Protein AF-A0A811NEI7-F1 (afdb_monomer_lite)

Secondary structure (DSSP, 8-state):
-TT-EEE---SSHHHHHHHHTT--HHHHTTHHHHHHHHHHHHHHHHHHTT--EEEEEPPP-GGG-HHHHHHHTTT--GGGB-TTT--BHHHHHHHHHHHHHHHHHHHHHHHH-TTSEEEEE-HHHHHHHHHH-TT-S---------------S-----S----SSS--SSS-----SSS---HHHHHHSTT--

Organism: NCBI:txid422564

Foldseek 3Di:
DVPDEAEDEDDQCQQVVVVLVVDDPVVSLVCLVVSLVVSLVVVVVVVVVPAAHYEYEADAQLQLAPVSCVVCVVVDDPVQADPQQRGGNSSSVSSVSSLVSNVVSLVVVCVVCVRHHYHYDYNHVVVVVCSNCVPPDDDDDDDDDDDDDPDDPDDPPDPDDDPPDDDPDPDPPDDDDPDGPDPVVCPPPVPPD

Sequence (193 aa):
MESSLFLVEIGGNDYIHPLFQNNTLGWVKPLVPLVIGSIGSALEALIQLGATTVYVPGVFPLGCSPRHLFLFRGVSTAGDYDPATGCLRWLNDLTALHNSLLRAKLAQLRRDHPGVSLVYVDYYGKIMDAVASPAAGPTTATSPSTARSRAPCCAPTRLSTCPGTGCTSPRPCTRSWPGTCSRMFCSRWSHRC

pLDDT: mean 75.39, std 28.54, range [22.27, 98.75]

Structure (mmCIF, N/CA/C/O backbone):
data_AF-A0A811NEI7-F1
#
_entry.id   AF-A0A811NEI7-F1
#
loop_
_atom_site.group_PDB
_atom_site.id
_atom_site.type_symbol
_atom_site.label_atom_id
_atom_site.label_alt_id
_atom_site.label_comp_id
_atom_site.label_asym_id
_atom_site.label_entity_id
_atom_site.label_seq_id
_atom_site.pdbx_PDB_ins_code
_atom_site.Cartn_x
_atom_site.Cartn_y
_atom_site.Cartn_z
_atom_site.occupancy
_atom_site.B_iso_or_equiv
_atom_site.auth_seq_id
_atom_site.auth_comp_id
_atom_site.auth_asym_id
_atom_site.auth_atom_id
_atom_site.pdbx_PDB_model_num
ATOM 1 N N . MET A 1 1 ? -11.676 8.450 24.858 1.00 60.66 1 MET A N 1
ATOM 2 C CA . MET A 1 1 ? -11.338 8.423 23.417 1.00 60.66 1 MET A CA 1
ATOM 3 C C . MET A 1 1 ? -12.495 7.931 22.539 1.00 60.66 1 MET A C 1
ATOM 5 O O . MET A 1 1 ? -12.297 7.806 21.339 1.00 60.66 1 MET A O 1
ATOM 9 N N . GLU A 1 2 ? -13.707 7.709 23.075 1.00 58.22 2 GLU A N 1
ATOM 10 C CA . GLU A 1 2 ? -14.812 7.085 22.316 1.00 58.22 2 GLU A CA 1
ATOM 11 C C . GLU A 1 2 ? -15.283 7.868 21.074 1.00 58.22 2 GLU A C 1
ATOM 13 O O . GLU A 1 2 ? -15.881 7.273 20.183 1.00 58.22 2 GLU A O 1
ATOM 18 N N . SER A 1 3 ? -14.935 9.156 20.956 1.00 75.75 3 SER A N 1
ATOM 19 C CA . SER A 1 3 ? -15.279 10.015 19.809 1.00 75.75 3 SER A CA 1
ATOM 20 C C . SER A 1 3 ? -14.062 10.476 18.992 1.00 75.75 3 SER A C 1
ATOM 22 O O . SER A 1 3 ? -14.091 11.553 18.397 1.00 75.75 3 SER A O 1
ATOM 24 N N . SER A 1 4 ? -12.962 9.715 18.988 1.00 85.56 4 SER A N 1
ATOM 25 C CA . SER A 1 4 ? -11.735 10.065 18.256 1.00 85.56 4 SER A CA 1
ATOM 26 C C . SER A 1 4 ? -11.474 9.124 17.077 1.00 85.56 4 SER A C 1
ATOM 28 O O . SER A 1 4 ? -11.603 7.908 17.190 1.00 85.56 4 SER A O 1
ATOM 30 N N . LEU A 1 5 ? -11.065 9.709 15.949 1.00 92.25 5 LEU A N 1
ATOM 31 C CA . LEU A 1 5 ? -10.612 9.003 14.752 1.00 92.25 5 LEU A CA 1
ATOM 32 C C . LEU A 1 5 ? -9.087 9.085 14.664 1.00 92.25 5 LEU A C 1
ATOM 34 O O . LEU A 1 5 ? -8.530 10.182 14.662 1.00 92.25 5 LEU A O 1
ATOM 38 N N . PHE A 1 6 ? -8.428 7.940 14.517 1.00 95.12 6 PHE A N 1
ATOM 39 C CA . PHE A 1 6 ? -6.983 7.868 14.310 1.00 95.12 6 PHE A CA 1
ATOM 40 C C . PHE A 1 6 ? -6.673 7.552 12.849 1.00 95.12 6 PHE A C 1
ATOM 42 O O . PHE A 1 6 ? -7.277 6.653 12.271 1.00 95.12 6 PHE A O 1
ATOM 49 N N . LEU A 1 7 ? -5.718 8.263 12.253 1.00 95.50 7 LEU A N 1
ATOM 50 C CA . LEU A 1 7 ? -5.162 7.946 10.938 1.00 95.50 7 LEU A CA 1
ATOM 51 C C . LEU A 1 7 ? -3.718 7.483 11.129 1.00 95.50 7 LEU A C 1
ATOM 53 O O . LEU A 1 7 ? -2.892 8.242 11.630 1.00 95.50 7 LEU A O 1
ATOM 57 N N . VAL A 1 8 ? -3.423 6.247 10.736 1.00 94.94 8 VAL A N 1
ATOM 58 C CA . VAL A 1 8 ? -2.115 5.615 10.944 1.00 94.94 8 VAL A CA 1
ATOM 59 C C . VAL A 1 8 ? -1.468 5.344 9.594 1.00 94.94 8 VAL A C 1
ATOM 61 O O . VAL A 1 8 ? -1.717 4.317 8.969 1.00 94.94 8 VAL A O 1
ATOM 64 N N . GLU A 1 9 ? -0.641 6.284 9.141 1.00 92.56 9 GLU A N 1
ATOM 65 C CA . GLU A 1 9 ? 0.172 6.142 7.931 1.00 92.56 9 GLU A CA 1
ATOM 66 C C . GLU A 1 9 ? 1.637 5.893 8.315 1.00 92.56 9 GLU A C 1
ATOM 68 O O . GLU A 1 9 ? 2.362 6.810 8.693 1.00 92.56 9 GLU A O 1
ATOM 73 N N . ILE A 1 10 ? 2.071 4.640 8.219 1.00 92.06 10 ILE A N 1
ATOM 74 C CA . ILE A 1 10 ? 3.449 4.199 8.471 1.00 92.06 10 ILE A CA 1
ATOM 75 C C . ILE A 1 10 ? 3.796 3.047 7.513 1.00 92.06 10 ILE A C 1
ATOM 77 O O . ILE A 1 10 ? 2.905 2.427 6.937 1.00 92.06 10 ILE A O 1
ATOM 81 N N . GLY A 1 11 ? 5.085 2.762 7.313 1.00 91.19 11 GLY A N 1
ATOM 82 C CA . GLY A 1 11 ? 5.556 1.623 6.512 1.00 91.19 11 GLY A CA 1
ATOM 83 C C . GLY A 1 11 ? 6.016 1.949 5.089 1.00 91.19 11 GLY A C 1
ATOM 84 O O . GLY A 1 11 ? 6.850 1.239 4.534 1.00 91.19 11 GLY A O 1
ATOM 85 N N . GLY A 1 12 ? 5.513 3.022 4.470 1.00 90.56 12 GLY A N 1
ATOM 86 C CA . GLY A 1 12 ? 5.939 3.403 3.114 1.00 90.56 12 GLY A CA 1
ATOM 87 C C . GLY A 1 12 ? 7.408 3.844 3.052 1.00 90.56 12 GLY A C 1
ATOM 88 O O . GLY A 1 12 ? 8.147 3.470 2.138 1.00 90.56 12 GLY A O 1
ATOM 89 N N . ASN A 1 13 ? 7.847 4.606 4.056 1.00 92.69 13 ASN A N 1
ATOM 90 C CA . ASN A 1 13 ? 9.206 5.144 4.147 1.00 92.69 13 ASN A CA 1
ATOM 91 C C . ASN A 1 13 ? 10.273 4.052 4.330 1.00 92.69 13 ASN A C 1
ATOM 93 O O . ASN A 1 13 ? 11.396 4.213 3.850 1.00 92.69 13 ASN A O 1
ATOM 97 N N . ASP A 1 14 ? 9.905 2.921 4.929 1.00 95.31 14 ASP A N 1
ATOM 98 C CA . ASP A 1 14 ? 10.760 1.756 5.172 1.00 95.31 14 ASP A CA 1
ATOM 99 C C . ASP A 1 14 ? 11.239 1.077 3.878 1.00 95.31 14 ASP A C 1
ATOM 101 O O . ASP A 1 14 ? 12.260 0.394 3.870 1.00 95.31 14 ASP A O 1
ATOM 105 N N . TYR A 1 15 ? 10.546 1.305 2.758 1.00 94.62 15 TYR A N 1
ATOM 106 C CA . TYR A 1 15 ? 10.989 0.871 1.429 1.00 94.62 15 TYR A CA 1
ATOM 107 C C . TYR A 1 15 ? 11.654 1.999 0.650 1.00 94.62 15 TYR A C 1
ATOM 109 O O . TYR A 1 15 ? 12.669 1.805 -0.018 1.00 94.62 15 TYR A O 1
ATOM 117 N N . ILE A 1 16 ? 11.073 3.194 0.735 1.00 90.44 16 ILE A N 1
ATOM 118 C CA . ILE A 1 16 ? 11.472 4.358 -0.051 1.00 90.44 16 ILE A CA 1
ATOM 119 C C . ILE A 1 16 ? 12.886 4.825 0.326 1.00 90.44 16 ILE A C 1
ATOM 121 O O . ILE A 1 16 ? 13.696 5.095 -0.563 1.00 90.44 16 ILE A O 1
ATOM 125 N N . HIS A 1 17 ? 13.211 4.901 1.622 1.00 92.00 17 HIS A N 1
ATOM 126 C CA . HIS A 1 17 ? 14.527 5.368 2.064 1.00 92.00 17 HIS A CA 1
ATOM 127 C C . HIS A 1 17 ? 15.666 4.440 1.625 1.00 92.00 17 HIS A C 1
ATOM 129 O O . HIS A 1 17 ? 16.602 4.947 0.999 1.00 92.00 17 HIS A O 1
ATOM 135 N N . PRO A 1 18 ? 15.605 3.111 1.849 1.00 93.12 18 PRO A N 1
ATOM 136 C CA . PRO A 1 18 ? 16.659 2.223 1.373 1.00 93.12 18 PRO A CA 1
ATOM 137 C C . PRO A 1 18 ? 16.820 2.227 -0.147 1.00 93.12 18 PRO A C 1
ATOM 139 O O . PRO A 1 18 ? 17.952 2.199 -0.631 1.00 93.12 18 PRO A O 1
ATOM 142 N N . LEU A 1 19 ? 15.722 2.318 -0.908 1.00 91.56 19 LEU A N 1
ATOM 143 C CA . LEU A 1 19 ? 15.790 2.425 -2.368 1.00 91.56 19 LEU A CA 1
ATOM 144 C C . LEU A 1 19 ? 16.500 3.717 -2.817 1.00 91.56 19 LEU A C 1
ATOM 146 O O . LEU A 1 19 ? 17.238 3.700 -3.799 1.00 91.56 19 LEU A O 1
ATOM 150 N N . PHE A 1 20 ? 16.346 4.833 -2.091 1.00 87.69 20 PHE A N 1
ATOM 151 C CA . PHE A 1 20 ? 17.120 6.059 -2.357 1.00 87.69 20 PHE A CA 1
ATOM 152 C C . PHE A 1 20 ? 18.591 5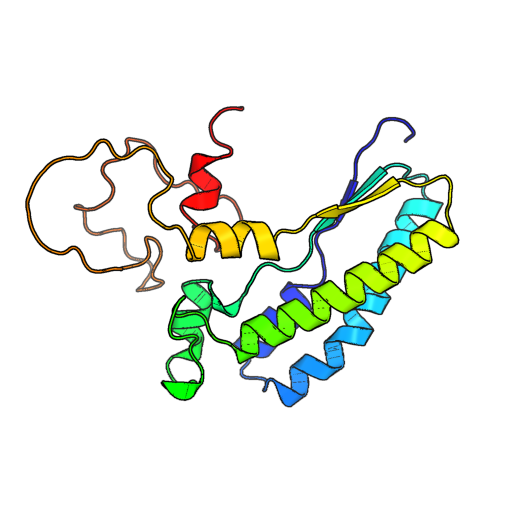.958 -1.970 1.00 87.69 20 PHE A C 1
ATOM 154 O O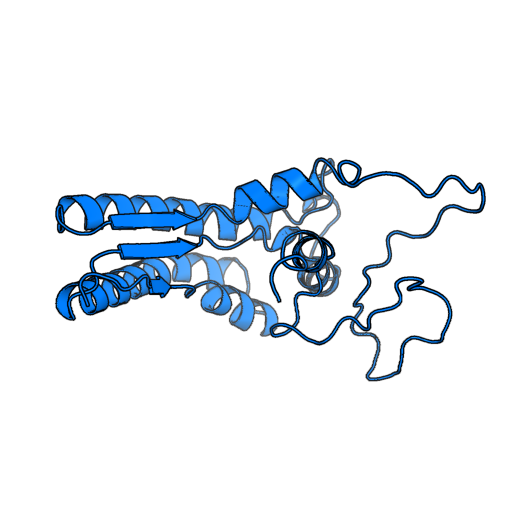 . PHE A 1 20 ? 19.405 6.718 -2.485 1.00 87.69 20 PHE A O 1
ATOM 161 N N . GLN A 1 21 ? 18.935 5.012 -1.104 1.00 91.19 21 GLN A N 1
ATOM 162 C CA . GLN A 1 21 ? 20.311 4.677 -0.747 1.00 91.19 21 GLN A CA 1
ATOM 163 C C . GLN A 1 21 ? 20.893 3.582 -1.652 1.00 91.19 21 GLN A C 1
ATOM 165 O O . GLN A 1 21 ? 21.888 2.957 -1.299 1.00 91.19 21 GLN A O 1
ATOM 170 N N . ASN A 1 22 ? 20.290 3.359 -2.826 1.00 89.75 22 ASN A N 1
ATOM 171 C CA . ASN A 1 22 ? 20.756 2.410 -3.834 1.00 89.75 22 ASN A CA 1
ATOM 172 C C . ASN A 1 22 ? 20.710 0.933 -3.385 1.00 89.75 22 ASN A C 1
ATOM 174 O O . ASN A 1 22 ? 21.387 0.088 -3.971 1.00 89.75 22 ASN A O 1
ATOM 178 N N . ASN A 1 23 ? 19.901 0.601 -2.369 1.00 93.31 23 ASN A N 1
ATOM 179 C CA . ASN A 1 23 ? 19.618 -0.796 -2.038 1.00 93.31 23 ASN A CA 1
ATOM 180 C C . ASN A 1 23 ? 18.752 -1.432 -3.129 1.00 93.31 23 ASN A C 1
ATOM 182 O O . ASN A 1 23 ? 17.870 -0.795 -3.707 1.00 93.31 23 ASN A O 1
ATOM 186 N N . THR A 1 24 ? 18.989 -2.714 -3.395 1.00 93.69 24 THR A N 1
ATOM 187 C CA . THR A 1 24 ? 18.266 -3.449 -4.435 1.00 93.69 24 THR A CA 1
ATOM 188 C C . THR A 1 24 ? 16.873 -3.857 -3.964 1.00 93.69 24 THR A C 1
ATOM 190 O O . THR A 1 24 ? 16.606 -4.002 -2.769 1.00 93.69 24 THR A O 1
ATOM 193 N N . LEU A 1 25 ? 15.980 -4.147 -4.914 1.00 93.75 25 LEU A N 1
ATOM 194 C CA . LEU A 1 25 ? 14.668 -4.716 -4.597 1.00 93.75 25 LEU A CA 1
ATOM 195 C C . LEU A 1 25 ? 14.785 -6.031 -3.808 1.00 93.75 25 LEU A C 1
ATOM 197 O O . LEU A 1 25 ? 13.971 -6.284 -2.923 1.00 93.75 25 LEU A O 1
ATOM 201 N N . GLY A 1 26 ? 15.808 -6.843 -4.096 1.00 95.69 26 GLY A N 1
ATOM 202 C CA . GLY A 1 26 ? 16.086 -8.081 -3.366 1.00 95.69 26 GLY A CA 1
ATOM 203 C C . GLY A 1 26 ? 16.416 -7.854 -1.889 1.00 95.69 26 GLY A C 1
ATOM 204 O O . GLY A 1 26 ? 16.086 -8.699 -1.066 1.00 95.69 26 GLY A O 1
ATOM 205 N N . TRP A 1 27 ? 16.996 -6.702 -1.545 1.00 96.19 27 TRP A N 1
ATOM 206 C CA . TRP A 1 27 ? 17.263 -6.306 -0.162 1.00 96.19 27 TRP A CA 1
ATOM 207 C C . TRP A 1 27 ? 16.022 -5.715 0.525 1.00 96.19 27 TRP A C 1
ATOM 209 O O . TRP A 1 27 ? 15.756 -6.001 1.688 1.00 96.19 27 TRP A O 1
ATOM 219 N N . VAL A 1 28 ? 15.224 -4.926 -0.203 1.00 96.81 28 VAL A N 1
ATOM 220 C CA . VAL A 1 28 ? 14.060 -4.210 0.354 1.00 96.81 28 VAL A CA 1
ATOM 221 C C . VAL A 1 28 ? 12.836 -5.109 0.524 1.00 96.81 28 VAL A C 1
ATOM 223 O O . VAL A 1 28 ? 12.125 -5.010 1.521 1.00 96.81 28 VAL A O 1
ATOM 226 N N . LYS A 1 29 ? 12.562 -6.004 -0.429 1.00 96.81 29 LYS A N 1
ATOM 227 C CA . LYS A 1 29 ? 11.367 -6.864 -0.415 1.00 96.81 29 LYS A CA 1
ATOM 228 C C . LYS A 1 29 ? 11.256 -7.750 0.846 1.00 96.81 29 LYS A C 1
ATOM 230 O O . LYS A 1 29 ? 10.145 -7.867 1.363 1.00 96.81 29 LYS A O 1
ATOM 235 N N . PRO A 1 30 ? 12.346 -8.320 1.399 1.00 97.88 30 PRO A N 1
ATOM 236 C CA . PRO A 1 30 ? 12.319 -9.024 2.685 1.00 97.88 30 PRO A CA 1
ATOM 237 C C . PRO A 1 30 ? 11.871 -8.181 3.887 1.00 97.88 30 PRO A C 1
ATOM 239 O O . PRO A 1 30 ? 11.420 -8.750 4.878 1.00 97.88 30 PRO A O 1
ATOM 242 N N . LEU A 1 31 ? 11.938 -6.845 3.815 1.00 98.06 31 LEU A N 1
ATOM 243 C CA . LEU A 1 31 ? 11.455 -5.975 4.892 1.00 98.06 31 LEU A CA 1
ATOM 244 C C . LEU A 1 31 ? 9.930 -5.937 4.980 1.00 98.06 31 LEU A C 1
ATOM 246 O O . LEU A 1 31 ? 9.396 -5.591 6.028 1.00 98.06 31 LEU A O 1
ATOM 250 N N . VAL A 1 32 ? 9.207 -6.287 3.909 1.00 98.38 32 VAL A N 1
ATOM 251 C CA . VAL A 1 32 ? 7.743 -6.177 3.881 1.00 98.38 32 VAL A CA 1
ATOM 252 C C . VAL A 1 32 ? 7.065 -6.880 5.064 1.00 98.38 32 VAL A C 1
ATOM 254 O O . VAL A 1 32 ? 6.326 -6.200 5.775 1.00 98.38 32 VAL A O 1
ATOM 257 N N . PRO A 1 33 ? 7.304 -8.176 5.347 1.00 98.19 33 PRO A N 1
ATOM 258 C CA . PRO A 1 33 ? 6.698 -8.826 6.509 1.00 98.19 33 PRO A CA 1
ATOM 259 C C . PRO A 1 33 ? 7.080 -8.170 7.846 1.00 98.19 33 PRO A C 1
ATOM 261 O O . PRO A 1 33 ? 6.232 -8.095 8.732 1.00 98.19 33 PRO A O 1
ATOM 264 N N . LEU A 1 34 ? 8.307 -7.653 7.986 1.00 98.38 34 LEU A N 1
ATOM 265 C CA . LEU A 1 34 ? 8.758 -6.974 9.208 1.00 98.38 34 LEU A CA 1
ATOM 266 C C . LEU A 1 34 ? 7.987 -5.669 9.430 1.00 98.38 34 LEU A C 1
ATOM 268 O O . LEU A 1 34 ? 7.445 -5.447 10.508 1.00 98.38 34 LEU A O 1
ATOM 272 N N . VAL A 1 35 ? 7.861 -4.857 8.380 1.00 98.44 35 VAL A N 1
ATOM 273 C CA . VAL A 1 35 ? 7.103 -3.600 8.400 1.00 98.44 35 VAL A CA 1
ATOM 274 C C . VAL A 1 35 ? 5.629 -3.852 8.722 1.00 98.44 35 VAL A C 1
ATOM 276 O O . VAL A 1 35 ? 5.052 -3.150 9.548 1.00 98.44 35 VAL A O 1
ATOM 279 N N . ILE A 1 36 ? 5.013 -4.880 8.127 1.00 98.62 36 ILE A N 1
ATOM 280 C CA . ILE A 1 36 ? 3.626 -5.263 8.445 1.00 98.62 36 ILE A CA 1
ATOM 281 C C . ILE A 1 36 ? 3.490 -5.710 9.906 1.00 98.62 36 ILE A C 1
ATOM 283 O O . ILE A 1 36 ? 2.499 -5.371 10.556 1.00 98.62 36 ILE A O 1
ATOM 287 N N . GLY A 1 37 ? 4.487 -6.422 10.438 1.00 98.38 37 GLY A N 1
ATOM 288 C CA . GLY A 1 37 ? 4.572 -6.755 11.859 1.00 98.38 37 GLY A CA 1
ATOM 289 C C . GLY A 1 37 ? 4.573 -5.506 12.740 1.00 98.38 37 GLY A C 1
ATOM 290 O O . GLY A 1 37 ? 3.729 -5.388 13.626 1.00 98.38 37 GLY A O 1
ATOM 291 N N . SER A 1 38 ? 5.441 -4.537 12.440 1.00 98.44 38 SER A N 1
ATOM 292 C CA . SER A 1 38 ? 5.531 -3.267 13.173 1.00 98.44 38 SER A CA 1
ATOM 293 C C . SER A 1 38 ? 4.244 -2.441 13.103 1.00 98.44 38 SER A C 1
ATOM 295 O O . SER A 1 38 ? 3.814 -1.903 14.123 1.00 98.44 38 SER A O 1
ATOM 297 N N . ILE A 1 39 ? 3.587 -2.380 11.937 1.00 98.50 39 ILE A N 1
ATOM 298 C CA . ILE A 1 39 ? 2.264 -1.748 11.795 1.00 98.50 39 ILE A CA 1
ATOM 299 C C . ILE A 1 39 ? 1.251 -2.444 12.700 1.00 98.50 39 ILE A C 1
ATOM 301 O O . ILE A 1 39 ? 0.507 -1.787 13.421 1.00 98.50 39 ILE A O 1
ATOM 305 N N . GLY A 1 40 ? 1.253 -3.776 12.695 1.00 98.38 40 GLY A N 1
ATOM 306 C CA . GLY A 1 40 ? 0.423 -4.586 13.573 1.00 98.38 40 GLY A CA 1
ATOM 307 C C . GLY A 1 40 ? 0.577 -4.226 15.047 1.00 98.38 40 GLY A C 1
ATOM 308 O O . GLY A 1 40 ? -0.414 -3.915 15.700 1.00 98.38 40 GLY A O 1
ATOM 309 N N . SER A 1 41 ? 1.813 -4.210 15.544 1.00 98.44 41 SER A N 1
ATOM 310 C CA . SER A 1 41 ? 2.110 -3.865 16.938 1.00 98.44 41 SER A CA 1
ATOM 311 C C . SER A 1 41 ? 1.709 -2.430 17.290 1.00 98.44 41 SER A C 1
ATOM 313 O O . SER A 1 41 ? 1.184 -2.190 18.374 1.00 98.44 41 SER A O 1
ATOM 315 N N . ALA A 1 42 ? 1.902 -1.473 16.377 1.00 97.94 42 ALA A N 1
ATOM 316 C CA . ALA A 1 42 ? 1.471 -0.092 16.591 1.00 97.94 42 ALA A CA 1
ATOM 317 C C . ALA A 1 42 ? -0.060 0.025 16.706 1.00 97.94 42 ALA A C 1
ATOM 319 O O . ALA A 1 42 ? -0.563 0.759 17.556 1.00 97.94 42 ALA A O 1
ATOM 320 N N . LEU A 1 43 ? -0.806 -0.718 15.882 1.00 98.12 43 LEU A N 1
ATOM 321 C CA . LEU A 1 43 ? -2.268 -0.757 15.951 1.00 98.12 43 LEU A CA 1
ATOM 322 C C . LEU A 1 43 ? -2.761 -1.422 17.241 1.00 98.12 43 LEU A C 1
ATOM 324 O O . LEU A 1 43 ? -3.666 -0.889 17.875 1.00 98.12 43 LEU A O 1
ATOM 328 N N . GLU A 1 44 ? -2.150 -2.534 17.659 1.00 97.88 44 GLU A N 1
ATOM 329 C CA . GLU A 1 44 ? -2.461 -3.191 18.938 1.00 97.88 44 GLU A CA 1
ATOM 330 C C . GLU A 1 44 ? -2.239 -2.238 20.123 1.00 97.88 44 GLU A C 1
ATOM 332 O O . GLU A 1 44 ? -3.111 -2.105 20.980 1.00 97.88 44 GLU A O 1
ATOM 337 N N . ALA A 1 45 ? -1.124 -1.500 20.135 1.00 97.44 45 ALA A N 1
ATOM 338 C CA . ALA A 1 45 ? -0.845 -0.506 21.170 1.00 97.44 45 ALA A CA 1
ATOM 339 C C . ALA A 1 45 ? -1.883 0.632 21.185 1.00 97.44 45 ALA A C 1
ATOM 341 O O . ALA A 1 45 ? -2.363 1.017 22.250 1.00 97.44 45 ALA A O 1
ATOM 342 N N . LEU A 1 46 ? -2.284 1.152 20.018 1.00 96.12 46 LEU A N 1
ATOM 343 C CA . LEU A 1 46 ? -3.335 2.174 19.934 1.00 96.12 46 LEU A CA 1
ATOM 344 C C . LEU A 1 46 ? -4.681 1.662 20.459 1.00 96.12 46 LEU A C 1
ATOM 346 O O . LEU A 1 46 ? -5.380 2.388 21.166 1.00 96.12 46 LEU A O 1
ATOM 350 N N . ILE A 1 47 ? -5.029 0.413 20.151 1.00 95.88 47 ILE A N 1
ATOM 351 C CA . ILE A 1 47 ? -6.244 -0.231 20.661 1.00 95.88 47 ILE A CA 1
ATOM 352 C C . ILE A 1 47 ? -6.196 -0.338 22.189 1.00 95.88 47 ILE A C 1
ATOM 354 O O . ILE A 1 47 ? -7.164 0.029 22.852 1.00 95.88 47 ILE A O 1
ATOM 358 N N . GLN A 1 48 ? -5.067 -0.769 22.758 1.00 95.50 48 GLN A N 1
ATOM 359 C CA . GLN A 1 48 ? -4.878 -0.859 24.214 1.00 95.50 48 GLN A CA 1
ATOM 360 C C . GLN A 1 48 ? -4.982 0.502 24.914 1.00 95.50 48 GLN A C 1
ATOM 362 O O . GLN A 1 48 ? -5.436 0.576 26.053 1.00 95.50 48 GLN A O 1
ATOM 367 N N . LEU A 1 49 ? -4.618 1.587 24.226 1.00 95.12 49 LEU A N 1
ATOM 368 C CA . LEU A 1 49 ? -4.781 2.959 24.713 1.00 95.12 49 LEU A CA 1
ATOM 369 C C . LEU A 1 49 ? -6.222 3.490 24.588 1.00 95.12 49 LEU A C 1
ATOM 371 O O . LEU A 1 49 ? -6.500 4.604 25.031 1.00 95.12 49 LEU A O 1
ATOM 375 N N . GLY A 1 50 ? -7.146 2.708 24.021 1.00 94.19 50 GLY A N 1
ATOM 376 C CA . GLY A 1 50 ? -8.567 3.040 23.918 1.00 94.19 50 GLY A CA 1
ATOM 377 C C . GLY A 1 50 ? -9.005 3.591 22.560 1.00 94.19 50 GLY A C 1
ATOM 378 O O . GLY A 1 50 ? -10.078 4.194 22.473 1.00 94.19 50 GLY A O 1
ATOM 379 N N . ALA A 1 51 ? -8.210 3.420 21.497 1.00 94.94 51 ALA A N 1
ATOM 380 C CA . ALA A 1 51 ? -8.636 3.772 20.145 1.00 94.94 51 ALA A CA 1
ATOM 381 C C . ALA A 1 51 ? -9.729 2.811 19.644 1.00 94.94 51 ALA A C 1
ATOM 383 O O . ALA A 1 51 ? -9.508 1.608 19.522 1.00 94.94 51 ALA A O 1
ATOM 384 N N . THR A 1 52 ? -10.898 3.354 19.301 1.00 94.88 52 THR A N 1
ATOM 385 C CA . THR A 1 52 ? -12.048 2.571 18.812 1.00 94.88 52 THR A CA 1
ATOM 386 C C . THR A 1 52 ? -12.254 2.679 17.302 1.00 94.88 52 THR A C 1
ATOM 388 O O . THR A 1 52 ? -12.863 1.793 16.711 1.00 94.88 52 THR A O 1
ATOM 391 N N . THR A 1 53 ? -11.736 3.729 16.652 1.00 96.44 53 THR A N 1
ATOM 392 C CA . THR A 1 53 ? -11.823 3.919 15.193 1.00 96.44 53 THR A CA 1
ATOM 393 C C . THR A 1 53 ? -10.466 4.316 14.619 1.00 96.44 53 THR A C 1
ATOM 395 O O . THR A 1 53 ? -9.949 5.394 14.917 1.00 96.44 53 THR A O 1
ATOM 398 N N . VAL A 1 54 ? -9.894 3.463 13.765 1.00 97.50 54 VAL A N 1
ATOM 399 C CA . VAL A 1 54 ? -8.561 3.660 13.179 1.00 97.50 54 VAL A CA 1
ATOM 400 C C . VAL A 1 54 ? -8.598 3.432 11.675 1.00 97.50 54 VAL A C 1
ATOM 402 O O . VAL A 1 54 ? -9.034 2.387 11.196 1.00 97.50 54 VAL A O 1
ATOM 405 N N . TYR A 1 55 ? -8.122 4.409 10.916 1.00 97.88 55 TYR A N 1
ATOM 406 C CA . TYR A 1 55 ? -7.980 4.352 9.469 1.00 97.88 55 TYR A CA 1
ATOM 407 C C . TYR A 1 55 ? -6.524 4.066 9.133 1.00 97.88 55 TYR A C 1
ATOM 409 O O . TYR A 1 55 ? -5.614 4.744 9.609 1.00 97.88 55 TYR A O 1
ATOM 417 N N . VAL A 1 56 ? -6.315 3.058 8.296 1.00 98.19 56 VAL A N 1
ATOM 418 C CA . VAL A 1 56 ? -4.993 2.552 7.941 1.00 98.19 56 VAL A CA 1
ATOM 419 C C . VAL A 1 56 ? -4.872 2.558 6.419 1.00 98.19 56 VAL A C 1
ATOM 421 O O . VAL A 1 56 ? -5.363 1.637 5.752 1.00 98.19 56 VAL A O 1
ATOM 424 N N . PRO A 1 57 ? -4.310 3.625 5.832 1.00 96.88 57 PRO A N 1
ATOM 425 C CA . PRO A 1 57 ? -4.046 3.673 4.407 1.00 96.88 57 PRO A CA 1
ATOM 426 C C . PRO A 1 57 ? -3.001 2.651 3.977 1.00 96.88 57 PRO A C 1
ATOM 428 O O . PRO A 1 57 ? -1.993 2.441 4.646 1.00 96.88 57 PRO A O 1
ATOM 431 N N . GLY A 1 58 ? -3.247 2.036 2.822 1.00 95.88 58 GLY A N 1
ATOM 432 C CA . GLY A 1 58 ? -2.213 1.312 2.094 1.00 95.88 58 GLY A CA 1
ATOM 433 C C . GLY A 1 58 ? -1.207 2.263 1.445 1.00 95.88 58 GLY A C 1
ATOM 434 O O . GLY A 1 58 ? -1.466 3.453 1.250 1.00 95.88 58 GLY A O 1
ATOM 435 N N . VAL A 1 59 ? -0.067 1.717 1.039 1.00 95.88 59 VAL A N 1
ATOM 436 C CA . VAL A 1 59 ? 0.938 2.446 0.269 1.00 95.88 59 VAL A CA 1
ATOM 437 C C . VAL A 1 59 ? 0.415 2.663 -1.153 1.00 95.88 59 VAL A C 1
ATOM 439 O O . VAL A 1 59 ? -0.045 1.738 -1.825 1.00 95.88 59 VAL A O 1
ATOM 442 N N . PHE A 1 60 ? 0.466 3.907 -1.619 1.00 94.06 60 PHE A N 1
ATOM 443 C CA . PHE A 1 60 ? 0.085 4.294 -2.978 1.00 94.06 60 PHE A CA 1
ATOM 444 C C . PHE A 1 60 ? 1.002 3.652 -4.046 1.00 94.06 60 PHE A C 1
ATOM 446 O O . PHE A 1 60 ? 2.076 3.165 -3.691 1.00 94.06 60 PHE A O 1
ATOM 453 N N . PRO A 1 61 ? 0.644 3.638 -5.350 1.00 95.94 61 PRO A N 1
ATOM 454 C CA . PRO A 1 61 ? 1.450 2.964 -6.364 1.00 95.94 61 PRO A CA 1
ATOM 455 C C . PRO A 1 61 ? 2.729 3.773 -6.612 1.00 95.94 61 PRO A C 1
ATOM 457 O O . PRO A 1 61 ? 2.748 4.744 -7.376 1.00 95.94 61 PRO A O 1
ATOM 460 N N . LEU A 1 62 ? 3.807 3.406 -5.917 1.00 94.81 62 LEU A N 1
ATOM 461 C CA . LEU A 1 62 ? 5.069 4.147 -5.936 1.00 94.81 62 LEU A CA 1
ATOM 462 C C . LEU A 1 62 ? 5.654 4.230 -7.351 1.00 94.81 62 LEU A C 1
ATOM 464 O O . LEU A 1 62 ? 6.210 5.266 -7.717 1.00 94.81 62 LEU A O 1
ATOM 468 N N . GLY A 1 63 ? 5.452 3.193 -8.168 1.00 95.25 63 GLY A N 1
ATOM 469 C CA . GLY A 1 63 ? 5.885 3.128 -9.562 1.00 95.25 63 GLY A CA 1
ATOM 470 C C . GLY A 1 63 ? 5.212 4.141 -10.484 1.00 95.25 63 GLY A C 1
ATOM 471 O O . GLY A 1 63 ? 5.743 4.403 -11.557 1.00 95.25 63 GLY A O 1
ATOM 472 N N . CYS A 1 64 ? 4.097 4.749 -10.075 1.00 94.56 64 CYS A N 1
ATOM 473 C CA . CYS A 1 64 ? 3.415 5.803 -10.832 1.00 94.56 64 CYS A CA 1
ATOM 474 C C . CYS A 1 64 ? 3.813 7.223 -10.401 1.00 94.56 64 CYS A C 1
ATOM 476 O O . CYS A 1 64 ? 3.388 8.211 -10.999 1.00 94.56 64 CYS A O 1
ATOM 478 N N . SER A 1 65 ? 4.612 7.359 -9.343 1.00 91.44 65 SER A N 1
ATOM 479 C CA . SER A 1 65 ? 5.042 8.665 -8.852 1.00 91.44 65 SER A CA 1
ATOM 480 C C . SER A 1 65 ? 6.105 9.271 -9.776 1.00 91.44 65 SER A C 1
ATOM 482 O O . SER A 1 65 ? 7.139 8.633 -10.003 1.00 91.44 65 SER A O 1
ATOM 484 N N . PRO A 1 66 ? 5.947 10.533 -10.229 1.00 89.00 66 PRO A N 1
ATOM 485 C CA . PRO A 1 66 ? 6.942 11.197 -11.072 1.00 89.00 66 PRO A CA 1
ATOM 486 C C . PRO A 1 66 ? 8.352 11.202 -10.473 1.00 89.00 66 PRO A C 1
ATOM 488 O O . PRO A 1 66 ? 9.338 11.086 -11.199 1.00 89.00 66 PRO A O 1
ATOM 491 N N . ARG A 1 67 ? 8.457 11.295 -9.140 1.00 87.50 67 ARG A N 1
ATOM 492 C CA . ARG A 1 67 ? 9.744 11.279 -8.441 1.00 87.50 67 ARG A CA 1
ATOM 493 C C . ARG A 1 67 ? 10.437 9.923 -8.564 1.00 87.50 67 ARG A C 1
ATOM 495 O O . ARG A 1 67 ? 11.624 9.888 -8.865 1.00 87.50 67 ARG A O 1
ATOM 502 N N . HIS A 1 68 ? 9.712 8.824 -8.368 1.00 89.94 68 HIS A N 1
ATOM 503 C CA . HIS A 1 68 ? 10.281 7.479 -8.480 1.00 89.94 68 HIS A CA 1
ATOM 504 C C . HIS A 1 68 ? 10.608 7.126 -9.937 1.00 89.94 68 HIS A C 1
ATOM 506 O O . HIS A 1 68 ? 11.691 6.612 -10.203 1.00 89.94 68 HIS A O 1
ATOM 512 N N . LEU A 1 69 ? 9.745 7.503 -10.887 1.00 91.44 69 LEU A N 1
ATOM 513 C CA . LEU A 1 69 ? 10.018 7.363 -12.322 1.00 91.44 69 LEU A CA 1
ATOM 514 C C . LEU A 1 69 ? 11.317 8.072 -12.729 1.00 91.44 69 LEU A C 1
ATOM 516 O O . LEU A 1 69 ? 12.135 7.502 -13.446 1.00 91.44 69 LEU A O 1
ATOM 520 N N . PHE A 1 70 ? 11.535 9.296 -12.238 1.00 89.00 70 PHE A N 1
ATOM 521 C CA . PHE A 1 70 ? 12.767 10.039 -12.498 1.00 89.00 70 PHE A CA 1
ATOM 522 C C . PHE A 1 70 ? 13.998 9.393 -11.853 1.00 89.00 70 PHE A C 1
ATOM 524 O O . PHE A 1 70 ? 15.050 9.325 -12.487 1.00 89.00 70 PHE A O 1
ATOM 531 N N . LEU A 1 71 ? 13.885 8.935 -10.605 1.00 87.19 71 LEU A N 1
ATOM 532 C CA . LEU A 1 71 ? 15.013 8.370 -9.863 1.00 87.19 71 LEU A CA 1
ATOM 533 C C . LEU A 1 71 ? 15.473 7.028 -10.435 1.00 87.19 71 LEU A C 1
ATOM 535 O O . LEU A 1 71 ? 16.673 6.801 -10.547 1.00 87.19 71 LEU A O 1
ATOM 539 N N . PHE A 1 72 ? 14.544 6.169 -10.860 1.00 90.50 72 PHE A N 1
ATOM 540 C CA . PHE A 1 72 ? 14.880 4.825 -11.337 1.00 90.50 72 PHE A CA 1
ATOM 541 C C . PHE A 1 72 ? 15.052 4.711 -12.855 1.00 90.50 72 PHE A C 1
ATOM 543 O O . PHE A 1 72 ? 15.333 3.621 -13.348 1.00 90.50 72 PHE A O 1
ATOM 550 N N . ARG A 1 73 ? 14.962 5.815 -13.609 1.00 91.06 73 ARG A N 1
ATOM 551 C CA . ARG A 1 73 ? 15.130 5.816 -15.078 1.00 91.06 73 ARG A CA 1
ATOM 552 C C . ARG A 1 73 ? 16.474 5.268 -15.566 1.00 91.06 73 ARG A C 1
ATOM 554 O O . ARG A 1 73 ? 16.560 4.815 -16.695 1.00 91.06 73 ARG A O 1
ATOM 561 N N . GLY A 1 74 ? 17.525 5.371 -14.748 1.00 90.38 74 GLY A N 1
ATOM 562 C CA . GLY A 1 74 ? 18.871 4.900 -15.098 1.00 90.38 74 GLY A CA 1
ATOM 563 C C . GLY A 1 74 ? 19.108 3.419 -14.802 1.00 90.38 74 GLY A C 1
ATOM 564 O O . GLY A 1 74 ? 20.057 2.849 -15.324 1.00 90.38 74 GLY A O 1
ATOM 565 N N . VAL A 1 75 ? 18.257 2.807 -13.973 1.00 90.25 75 VAL A N 1
ATOM 566 C CA . VAL A 1 75 ? 18.362 1.394 -13.559 1.00 90.25 75 VAL A CA 1
ATOM 567 C C . VAL A 1 75 ? 17.213 0.536 -14.092 1.00 90.25 75 VAL A C 1
ATOM 569 O O . VAL A 1 75 ? 17.225 -0.674 -13.905 1.00 90.25 75 VAL A O 1
ATOM 572 N N . SER A 1 76 ? 16.221 1.157 -14.735 1.00 93.56 76 SER A N 1
ATOM 573 C CA . SER A 1 76 ? 15.057 0.486 -15.316 1.00 93.56 76 SER A CA 1
ATOM 574 C C . SER A 1 76 ? 15.156 0.483 -16.838 1.00 93.56 76 SER A C 1
ATOM 576 O O . SER A 1 76 ? 15.592 1.455 -17.453 1.00 93.56 76 SER A O 1
ATOM 578 N N . THR A 1 77 ? 14.711 -0.605 -17.448 1.00 95.06 77 THR A N 1
ATOM 579 C CA . THR A 1 77 ? 14.620 -0.796 -18.896 1.00 95.06 77 THR A CA 1
ATOM 580 C C . THR A 1 77 ? 13.202 -0.519 -19.391 1.00 95.06 77 THR A C 1
ATOM 582 O O . THR A 1 77 ? 12.257 -0.470 -18.607 1.00 95.06 77 THR A O 1
ATOM 585 N N . ALA A 1 78 ? 13.005 -0.383 -20.707 1.00 91.81 78 ALA A N 1
ATOM 586 C CA . ALA A 1 78 ? 11.662 -0.238 -21.286 1.00 91.81 78 ALA A CA 1
ATOM 587 C C . ALA A 1 78 ? 10.719 -1.392 -20.883 1.00 91.81 78 ALA A C 1
ATOM 589 O O . ALA A 1 78 ? 9.523 -1.183 -20.689 1.00 91.81 78 ALA A O 1
ATOM 590 N N . GLY A 1 79 ? 11.280 -2.591 -20.687 1.00 94.69 79 GLY A N 1
ATOM 591 C CA . GLY A 1 79 ? 10.577 -3.782 -20.219 1.00 94.69 79 GLY A CA 1
ATOM 592 C C . GLY A 1 79 ? 10.189 -3.765 -18.738 1.00 94.69 79 GLY A C 1
ATOM 593 O O . GLY A 1 79 ? 9.564 -4.717 -18.290 1.00 94.69 79 GLY A O 1
ATOM 594 N N . ASP A 1 80 ? 10.493 -2.713 -17.980 1.00 96.38 80 ASP A N 1
ATOM 595 C CA . ASP A 1 80 ? 10.072 -2.562 -16.579 1.00 96.38 80 ASP A CA 1
ATOM 596 C C . ASP A 1 80 ? 8.831 -1.675 -16.421 1.00 96.38 80 ASP A C 1
ATOM 598 O O . ASP A 1 80 ? 8.212 -1.643 -15.352 1.00 96.38 80 ASP A O 1
ATOM 602 N N . TYR A 1 81 ? 8.441 -0.968 -17.484 1.00 96.44 81 TYR A N 1
ATOM 603 C CA . TYR A 1 81 ? 7.308 -0.053 -17.478 1.00 96.44 81 TYR A CA 1
ATOM 604 C C . TYR A 1 81 ? 6.043 -0.731 -17.997 1.00 96.44 81 TYR A C 1
ATOM 606 O O . TYR A 1 81 ? 6.041 -1.442 -19.007 1.00 96.44 81 TYR A O 1
ATOM 614 N N . ASP A 1 82 ? 4.938 -0.491 -17.303 1.00 95.31 82 ASP A N 1
ATOM 615 C CA . ASP A 1 82 ? 3.606 -0.832 -17.771 1.00 95.31 82 ASP A CA 1
ATOM 616 C C . ASP A 1 82 ? 3.252 -0.011 -19.026 1.00 95.31 82 ASP A C 1
ATOM 618 O O . ASP A 1 82 ? 3.313 1.218 -18.974 1.00 95.31 82 ASP A O 1
ATOM 622 N N . PRO A 1 83 ? 2.903 -0.643 -20.162 1.00 92.25 83 PRO A N 1
ATOM 623 C CA . PRO A 1 83 ? 2.687 0.078 -21.416 1.00 92.25 83 PRO A CA 1
ATOM 624 C C . PRO A 1 83 ? 1.428 0.956 -21.402 1.00 92.25 83 PRO A C 1
ATOM 626 O O . PRO A 1 83 ? 1.377 1.944 -22.132 1.00 92.25 83 PRO A O 1
ATOM 629 N N . ALA A 1 84 ? 0.423 0.625 -20.585 1.00 90.56 84 ALA A N 1
ATOM 630 C CA . ALA A 1 84 ? -0.825 1.382 -20.515 1.00 90.56 84 ALA A CA 1
ATOM 631 C C . ALA A 1 84 ? -0.683 2.637 -19.643 1.00 90.56 84 ALA A C 1
ATOM 633 O O . ALA A 1 84 ? -1.197 3.704 -19.976 1.00 90.56 84 ALA A O 1
ATOM 634 N N . THR A 1 85 ? 0.034 2.517 -18.527 1.00 90.81 85 THR A N 1
ATOM 635 C CA . THR A 1 85 ? 0.120 3.558 -17.493 1.00 90.81 85 THR A CA 1
ATOM 636 C C . THR A 1 85 ? 1.461 4.291 -17.467 1.00 90.81 85 THR A C 1
ATOM 638 O O . THR A 1 85 ? 1.543 5.412 -16.966 1.00 90.81 85 THR A O 1
ATOM 641 N N . GLY A 1 86 ? 2.522 3.689 -18.009 1.00 92.44 86 GLY A N 1
ATOM 642 C CA . GLY A 1 86 ? 3.895 4.185 -17.907 1.00 92.44 86 GLY A CA 1
ATOM 643 C C . GLY A 1 86 ? 4.502 4.041 -16.508 1.00 92.44 86 GLY A C 1
ATOM 644 O O . GLY A 1 86 ? 5.548 4.630 -16.240 1.00 92.44 86 GLY A O 1
ATOM 645 N N . CYS A 1 87 ? 3.859 3.297 -15.604 1.00 96.00 87 CYS A N 1
ATOM 646 C CA . CYS A 1 87 ? 4.351 3.084 -14.246 1.00 96.00 87 CYS A CA 1
ATOM 647 C C . CYS A 1 87 ? 5.401 1.968 -14.185 1.00 96.00 87 CYS A C 1
ATOM 649 O O . CYS A 1 87 ? 5.340 1.008 -14.950 1.00 96.00 87 CYS A O 1
ATOM 651 N N . LEU A 1 88 ? 6.329 2.042 -13.230 1.00 97.00 88 LEU A N 1
ATOM 652 C CA . LEU A 1 88 ? 7.278 0.953 -12.961 1.00 97.00 88 LEU A CA 1
ATOM 653 C C . LEU A 1 88 ? 6.569 -0.243 -12.316 1.00 97.00 88 LEU A C 1
ATOM 655 O O . LEU A 1 88 ? 6.062 -0.128 -11.196 1.00 97.00 88 LEU A O 1
ATOM 659 N N . ARG A 1 89 ? 6.582 -1.399 -12.993 1.00 97.50 89 ARG A N 1
ATOM 660 C CA . ARG A 1 89 ? 5.933 -2.633 -12.519 1.00 97.50 89 ARG A CA 1
ATOM 661 C C . ARG A 1 89 ? 6.530 -3.129 -11.213 1.00 97.50 89 ARG A C 1
ATOM 663 O O . ARG A 1 89 ? 5.811 -3.240 -10.231 1.00 97.50 89 ARG A O 1
ATOM 670 N N . TRP A 1 90 ? 7.848 -3.318 -11.165 1.00 96.19 90 TRP A N 1
ATOM 671 C CA . TRP A 1 90 ? 8.521 -3.898 -9.997 1.00 96.19 90 TRP A CA 1
ATOM 672 C C . TRP A 1 90 ? 8.293 -3.091 -8.708 1.00 96.19 90 TRP A C 1
ATOM 674 O O . TRP A 1 90 ? 8.195 -3.655 -7.616 1.00 96.19 90 TRP A O 1
ATOM 684 N N . LEU A 1 91 ? 8.179 -1.764 -8.824 1.00 96.06 91 LEU A N 1
ATOM 685 C CA . LEU A 1 91 ? 7.934 -0.885 -7.685 1.00 96.06 91 LEU A CA 1
ATOM 686 C C . LEU A 1 91 ? 6.456 -0.914 -7.270 1.00 96.06 91 LEU A C 1
ATOM 688 O O . LEU A 1 91 ? 6.146 -0.910 -6.079 1.00 96.06 91 LEU A O 1
ATOM 692 N N . ASN A 1 92 ? 5.542 -1.006 -8.238 1.00 97.38 92 ASN A N 1
ATOM 693 C CA . ASN A 1 92 ? 4.126 -1.234 -7.966 1.00 97.38 92 ASN A CA 1
ATOM 694 C C . ASN A 1 92 ? 3.879 -2.612 -7.329 1.00 97.38 92 ASN A C 1
ATOM 696 O O . ASN A 1 92 ? 3.094 -2.690 -6.386 1.00 97.38 92 ASN A O 1
ATOM 700 N N . ASP A 1 93 ? 4.589 -3.659 -7.750 1.00 97.75 93 ASP A N 1
ATOM 701 C CA . ASP A 1 93 ? 4.494 -5.006 -7.176 1.00 97.75 93 ASP A CA 1
ATOM 702 C C . ASP A 1 93 ? 4.917 -5.028 -5.702 1.00 97.75 93 ASP A C 1
ATOM 704 O O . ASP A 1 93 ? 4.269 -5.673 -4.876 1.00 97.75 93 ASP A O 1
ATOM 708 N N . LEU A 1 94 ? 5.961 -4.270 -5.341 1.00 97.81 94 LEU A N 1
ATOM 709 C CA . LEU A 1 94 ? 6.376 -4.097 -3.946 1.00 97.81 94 LEU A CA 1
ATOM 710 C C . LEU A 1 94 ? 5.247 -3.488 -3.099 1.00 97.81 94 LEU A C 1
ATOM 712 O O . LEU A 1 94 ? 4.922 -4.000 -2.027 1.00 97.81 94 LEU A O 1
ATOM 716 N N . THR A 1 95 ? 4.612 -2.424 -3.597 1.00 97.06 95 THR A N 1
ATOM 717 C CA . THR A 1 95 ? 3.492 -1.778 -2.891 1.00 97.06 95 THR A CA 1
ATOM 718 C C . THR A 1 95 ? 2.237 -2.648 -2.853 1.00 97.06 95 THR A C 1
ATOM 720 O O . THR A 1 95 ? 1.540 -2.677 -1.840 1.00 97.06 95 THR A O 1
ATOM 723 N N . ALA A 1 96 ? 1.967 -3.420 -3.909 1.00 97.94 96 ALA A N 1
ATOM 724 C CA . ALA A 1 96 ? 0.856 -4.362 -3.953 1.00 97.94 96 ALA A CA 1
ATOM 725 C C . ALA A 1 96 ? 1.043 -5.496 -2.933 1.00 97.94 96 ALA A C 1
ATOM 727 O O . ALA A 1 96 ? 0.090 -5.854 -2.235 1.00 97.94 96 ALA A O 1
ATOM 728 N N . LEU A 1 97 ? 2.272 -6.006 -2.789 1.00 98.38 97 LEU A N 1
ATOM 729 C CA . LEU A 1 97 ? 2.625 -6.996 -1.773 1.00 98.38 97 LEU A CA 1
ATOM 730 C C . LEU A 1 97 ? 2.401 -6.451 -0.357 1.00 98.38 97 LEU A C 1
ATOM 732 O O . LEU A 1 97 ? 1.722 -7.104 0.435 1.00 98.38 97 LEU A O 1
ATOM 736 N N . HIS A 1 98 ? 2.903 -5.246 -0.059 1.00 98.38 98 HIS A N 1
ATOM 737 C CA . HIS A 1 98 ? 2.645 -4.579 1.221 1.00 98.38 98 HIS A CA 1
ATOM 738 C C . HIS A 1 98 ? 1.141 -4.467 1.492 1.00 98.38 98 HIS A C 1
ATOM 740 O O . HIS A 1 98 ? 0.663 -4.924 2.526 1.00 98.38 98 HIS A O 1
ATOM 746 N N . ASN A 1 99 ? 0.375 -3.920 0.546 1.00 98.50 99 ASN A N 1
ATOM 747 C CA . ASN A 1 99 ? -1.058 -3.687 0.727 1.00 98.50 99 ASN A CA 1
ATOM 748 C C . ASN A 1 99 ? -1.845 -4.987 0.915 1.00 98.50 99 ASN A C 1
ATOM 750 O O . ASN A 1 99 ? -2.813 -5.019 1.675 1.00 98.50 99 ASN A O 1
ATOM 754 N N . SER A 1 100 ? -1.436 -6.065 0.243 1.00 98.56 100 SER A N 1
ATOM 755 C CA . SER A 1 100 ? -2.029 -7.390 0.427 1.00 98.56 100 SER A CA 1
ATOM 756 C C . SER A 1 100 ? -1.819 -7.907 1.852 1.00 98.56 100 SER A C 1
ATOM 758 O O . SER A 1 100 ? -2.781 -8.270 2.532 1.00 98.56 100 SER A O 1
ATOM 760 N N . LEU A 1 101 ? -0.576 -7.859 2.341 1.00 98.75 101 LEU A N 1
ATOM 761 C CA . LEU A 1 101 ? -0.235 -8.309 3.690 1.00 98.75 101 LEU A CA 1
ATOM 762 C C . LEU A 1 101 ? -0.830 -7.403 4.777 1.00 98.75 101 LEU A C 1
ATOM 764 O O . LEU A 1 101 ? -1.292 -7.903 5.801 1.00 98.75 101 LEU A O 1
ATOM 768 N N . LEU A 1 102 ? -0.917 -6.094 4.531 1.00 98.69 102 LEU A N 1
ATOM 769 C CA . LEU A 1 102 ? -1.591 -5.151 5.419 1.00 98.69 102 LEU A CA 1
ATOM 770 C C . LEU A 1 102 ? -3.072 -5.499 5.568 1.00 98.69 102 LEU A C 1
ATOM 772 O O . LEU A 1 102 ? -3.566 -5.607 6.687 1.00 98.69 102 LEU A O 1
ATOM 776 N N . ARG A 1 103 ? -3.788 -5.746 4.462 1.00 98.62 103 ARG A N 1
ATOM 777 C CA . ARG A 1 103 ? -5.195 -6.176 4.523 1.00 98.62 103 ARG A CA 1
ATOM 778 C C . ARG A 1 103 ? -5.362 -7.470 5.317 1.00 98.62 103 ARG A C 1
ATOM 780 O O . ARG A 1 103 ? -6.302 -7.561 6.105 1.00 98.62 103 ARG A O 1
ATOM 787 N N . ALA A 1 104 ? -4.453 -8.432 5.149 1.00 98.69 104 ALA A N 1
ATOM 788 C CA . ALA A 1 104 ? -4.464 -9.675 5.915 1.00 98.69 104 ALA A CA 1
ATOM 789 C C . ALA A 1 104 ? -4.253 -9.430 7.422 1.00 98.69 104 ALA A C 1
ATOM 791 O O . ALA A 1 104 ? -5.040 -9.926 8.231 1.00 98.69 104 ALA A O 1
ATOM 792 N N . LYS A 1 105 ? -3.266 -8.607 7.808 1.00 98.62 105 LYS A N 1
ATOM 793 C CA . LYS A 1 105 ? -3.016 -8.251 9.217 1.00 98.62 105 LYS A CA 1
ATOM 794 C C . LYS A 1 105 ? -4.182 -7.467 9.825 1.00 98.62 105 LYS A C 1
ATOM 796 O O . LYS A 1 105 ? -4.586 -7.763 10.944 1.00 98.62 105 LYS A O 1
ATOM 801 N N . LEU A 1 106 ? -4.798 -6.542 9.087 1.00 98.44 106 LEU A N 1
ATOM 802 C CA . LEU A 1 106 ? -6.005 -5.840 9.544 1.00 98.44 106 LEU A CA 1
ATOM 803 C C . LEU A 1 106 ? -7.191 -6.797 9.720 1.00 98.44 106 LEU A C 1
ATOM 805 O O . LEU A 1 106 ? -7.952 -6.660 10.671 1.00 98.44 106 LEU A O 1
ATOM 809 N N . ALA A 1 107 ? -7.362 -7.775 8.826 1.00 98.50 107 ALA A N 1
ATOM 810 C CA . ALA A 1 107 ? -8.401 -8.792 8.972 1.00 98.50 107 ALA A CA 1
ATOM 811 C C . ALA A 1 107 ? -8.177 -9.675 10.208 1.00 98.50 107 ALA A C 1
ATOM 813 O O . ALA A 1 107 ? -9.149 -10.050 10.856 1.00 98.50 107 ALA A O 1
AT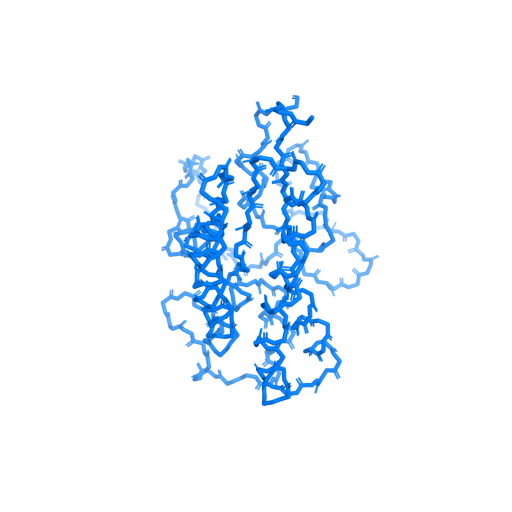OM 814 N N . GLN A 1 108 ? -6.921 -9.982 10.545 1.00 98.44 108 GLN A N 1
ATOM 815 C CA . GLN A 1 108 ? -6.574 -10.645 11.801 1.00 98.44 108 GLN A CA 1
ATOM 816 C C . GLN A 1 108 ? -6.940 -9.776 13.009 1.00 98.44 108 GLN A C 1
ATOM 818 O O . GLN A 1 108 ? -7.746 -10.204 13.825 1.00 98.44 108 GLN A O 1
ATOM 823 N N . LEU A 1 109 ? -6.453 -8.535 13.068 1.00 98.12 109 LEU A N 1
ATOM 824 C CA . LEU A 1 109 ? -6.699 -7.637 14.201 1.00 98.12 109 LEU A CA 1
ATOM 825 C C . LEU A 1 109 ? -8.188 -7.360 14.446 1.00 98.12 109 LEU A C 1
ATOM 827 O O . LEU A 1 109 ? -8.609 -7.245 15.589 1.00 98.12 109 LEU A O 1
ATOM 831 N N . ARG A 1 110 ? -9.012 -7.292 13.392 1.00 98.00 110 ARG A N 1
ATOM 832 C CA . ARG A 1 110 ? -10.475 -7.162 13.539 1.00 98.00 110 ARG A CA 1
ATOM 833 C C . ARG A 1 110 ? -11.116 -8.365 14.232 1.00 98.00 110 ARG A C 1
ATOM 835 O O . ARG A 1 110 ? -12.111 -8.188 14.924 1.00 98.00 110 ARG A O 1
ATOM 842 N N . ARG A 1 111 ? -10.586 -9.578 14.027 1.00 98.00 111 ARG A N 1
ATOM 843 C CA . ARG A 1 111 ? -11.063 -10.777 14.737 1.00 98.00 111 ARG A CA 1
ATOM 844 C C . ARG A 1 111 ? -10.645 -10.745 16.201 1.00 98.00 111 ARG A C 1
ATOM 846 O O . ARG A 1 111 ? -11.449 -11.095 17.055 1.00 98.00 111 ARG A O 1
ATOM 853 N N . ASP A 1 112 ? -9.427 -10.285 16.464 1.00 97.94 112 ASP A N 1
ATOM 854 C CA . ASP A 1 112 ? -8.864 -10.216 17.814 1.00 97.94 112 ASP A CA 1
ATOM 855 C C . ASP A 1 112 ? -9.501 -9.075 18.643 1.00 97.94 112 ASP A C 1
ATOM 857 O O . ASP A 1 112 ? -9.583 -9.156 19.867 1.00 97.94 112 ASP A O 1
ATOM 861 N N . HIS A 1 113 ? -10.017 -8.032 17.976 1.00 96.88 113 HIS A N 1
ATOM 862 C CA . HIS A 1 113 ? -10.612 -6.842 18.595 1.00 96.88 113 HIS A CA 1
ATOM 863 C C . HIS A 1 113 ? -11.975 -6.468 17.969 1.00 96.88 113 HIS A C 1
ATOM 865 O O . HIS A 1 113 ? -12.083 -5.445 17.286 1.00 96.88 113 HIS A O 1
ATOM 871 N N . PRO A 1 114 ? -13.052 -7.240 18.220 1.00 94.50 114 PRO A N 1
ATOM 872 C CA . PRO A 1 114 ? -14.358 -7.039 17.575 1.00 94.50 114 PRO A CA 1
ATOM 873 C C . PRO A 1 114 ? -15.035 -5.694 17.904 1.00 94.50 114 PRO A C 1
ATOM 875 O O . PRO A 1 114 ? -15.926 -5.266 17.177 1.00 94.50 114 PRO A O 1
ATOM 878 N N . GLY A 1 115 ? -14.615 -5.015 18.979 1.00 93.25 115 GLY A N 1
ATOM 879 C CA . GLY A 1 115 ? -15.109 -3.688 19.368 1.00 93.25 115 GLY A CA 1
ATOM 880 C C . GLY A 1 115 ? -14.409 -2.506 18.683 1.00 93.25 115 GLY A C 1
ATOM 881 O O . GLY A 1 115 ? -14.743 -1.361 18.979 1.00 93.25 115 GLY A O 1
ATOM 882 N N . VAL A 1 116 ? -13.433 -2.753 17.800 1.00 95.56 116 VAL A N 1
ATOM 883 C CA . VAL A 1 116 ? -12.637 -1.705 17.144 1.00 95.56 116 VAL A CA 1
ATOM 884 C C . VAL A 1 116 ? -12.913 -1.669 15.643 1.00 95.56 116 VAL A C 1
ATOM 886 O O . VAL A 1 116 ? -12.759 -2.655 14.922 1.00 95.56 116 VAL A O 1
ATOM 889 N N . SER A 1 117 ? -13.233 -0.481 15.135 1.00 96.31 117 SER A N 1
ATOM 890 C CA . SER A 1 117 ? -13.352 -0.206 13.707 1.00 96.31 117 SER A CA 1
ATOM 891 C C . SER A 1 117 ? -11.978 0.081 13.098 1.00 96.31 117 SER A C 1
ATOM 893 O O . SER A 1 117 ? -11.510 1.219 13.066 1.00 96.31 117 SER A O 1
ATOM 895 N N . LEU A 1 118 ? -11.312 -0.967 12.608 1.00 97.38 118 LEU A N 1
ATOM 896 C CA . LEU A 1 118 ? -10.106 -0.840 11.785 1.00 97.38 118 LEU A CA 1
ATOM 897 C C . LEU A 1 118 ? -10.504 -0.733 10.310 1.00 97.38 118 LEU A C 1
ATOM 899 O O . LEU A 1 118 ? -11.019 -1.694 9.742 1.00 97.38 118 LEU A O 1
ATOM 903 N N . VAL A 1 119 ? -10.245 0.387 9.643 1.00 97.50 119 VAL A N 1
ATOM 904 C CA . VAL A 1 119 ? -10.658 0.630 8.250 1.00 97.50 119 VAL A CA 1
ATOM 905 C C . VAL A 1 119 ? -9.432 0.699 7.344 1.00 97.50 119 VAL A C 1
ATOM 907 O O . VAL A 1 119 ? -8.546 1.519 7.555 1.00 97.50 119 VAL A O 1
ATOM 910 N N . TYR A 1 120 ? -9.380 -0.152 6.316 1.00 98.31 120 TYR A N 1
ATOM 911 C CA . TYR A 1 120 ? -8.346 -0.053 5.279 1.00 98.31 120 TYR A CA 1
ATOM 912 C C . TYR A 1 120 ? -8.712 1.061 4.296 1.00 98.31 120 TYR A C 1
ATOM 914 O O . TYR A 1 120 ? -9.832 1.074 3.783 1.00 98.31 120 TYR A O 1
ATOM 922 N N . VAL A 1 121 ? -7.771 1.960 4.002 1.00 97.56 121 VAL A N 1
ATOM 923 C CA . VAL A 1 121 ? -7.974 3.032 3.018 1.00 97.56 121 VAL A CA 1
ATOM 924 C C . VAL A 1 121 ? -7.178 2.725 1.750 1.00 97.56 121 VAL A C 1
ATOM 926 O O . VAL A 1 121 ? -5.948 2.688 1.756 1.00 97.56 121 VAL A O 1
ATOM 929 N N . ASP A 1 122 ? -7.887 2.497 0.643 1.00 96.38 122 ASP A N 1
ATOM 930 C CA . ASP A 1 122 ? -7.280 2.072 -0.621 1.00 96.38 122 ASP A CA 1
ATOM 931 C C . ASP A 1 122 ? -6.696 3.237 -1.433 1.00 96.38 122 ASP A C 1
ATOM 933 O O . ASP A 1 122 ? -7.257 3.675 -2.439 1.00 96.38 122 ASP A O 1
ATOM 937 N N . TYR A 1 123 ? -5.548 3.757 -1.002 1.00 94.56 123 TYR A N 1
ATOM 938 C CA . TYR A 1 123 ? -4.816 4.765 -1.777 1.00 94.56 123 TYR A CA 1
ATOM 939 C C . TYR A 1 123 ? -4.338 4.232 -3.123 1.00 94.56 123 TYR A C 1
ATOM 941 O O . TYR A 1 123 ? -4.310 4.980 -4.102 1.00 94.56 123 TYR A O 1
ATOM 949 N N . TYR A 1 124 ? -3.984 2.947 -3.180 1.00 95.19 124 TYR A N 1
ATOM 950 C CA . TYR A 1 124 ? -3.480 2.323 -4.391 1.00 95.19 124 TYR A CA 1
ATOM 951 C C . TYR A 1 124 ? -4.504 2.397 -5.523 1.00 95.19 124 TYR A C 1
ATOM 953 O O . TYR A 1 124 ? -4.225 3.011 -6.554 1.00 95.19 124 TYR A O 1
ATOM 961 N N . GLY A 1 125 ? -5.702 1.844 -5.306 1.00 94.06 125 GLY A N 1
ATOM 962 C CA . GLY A 1 125 ? -6.766 1.849 -6.310 1.00 94.06 125 GLY A CA 1
ATOM 963 C C . GLY A 1 125 ? -7.149 3.264 -6.732 1.00 94.06 125 GLY A C 1
ATOM 964 O O . GLY A 1 125 ? -7.169 3.568 -7.921 1.00 94.06 125 GLY A O 1
ATOM 965 N N . LYS A 1 126 ? -7.326 4.181 -5.769 1.00 93.19 126 LYS A N 1
ATOM 966 C CA . LYS A 1 126 ? -7.717 5.569 -6.075 1.00 93.19 126 LYS A CA 1
ATOM 967 C C . LYS A 1 126 ? -6.715 6.312 -6.945 1.00 93.19 126 LYS A C 1
ATOM 969 O O . LYS A 1 126 ? -7.123 7.125 -7.770 1.00 93.19 126 LYS A O 1
ATOM 974 N N . ILE A 1 127 ? -5.422 6.060 -6.771 1.00 90.94 127 ILE A N 1
ATOM 975 C CA . ILE A 1 127 ? -4.399 6.696 -7.601 1.00 90.94 127 ILE A CA 1
ATOM 976 C C . ILE A 1 127 ? -4.294 5.995 -8.955 1.00 90.94 127 ILE A C 1
ATOM 978 O O . ILE A 1 127 ? -4.165 6.680 -9.966 1.00 90.94 127 ILE A O 1
ATOM 982 N N . MET A 1 128 ? -4.414 4.666 -9.008 1.00 93.19 128 MET A N 1
ATOM 983 C CA . MET A 1 128 ? -4.431 3.933 -10.278 1.00 93.19 128 MET A CA 1
ATOM 984 C C . MET A 1 128 ? -5.616 4.329 -11.168 1.00 93.19 128 MET A C 1
ATOM 986 O O . MET A 1 128 ? -5.412 4.532 -12.362 1.00 93.19 128 MET A O 1
ATOM 990 N N . ASP A 1 129 ? -6.808 4.543 -10.601 1.00 91.69 129 ASP A N 1
ATOM 991 C CA . ASP A 1 129 ? -7.982 5.048 -11.333 1.00 91.69 129 ASP A CA 1
ATOM 992 C C . ASP A 1 129 ? -7.668 6.376 -12.045 1.00 91.69 129 ASP A C 1
ATOM 994 O O . ASP A 1 129 ? -8.019 6.592 -13.206 1.00 91.69 129 ASP A O 1
ATOM 998 N N . ALA A 1 130 ? -6.948 7.266 -11.362 1.00 87.06 130 ALA A N 1
ATOM 999 C CA . ALA A 1 130 ? -6.566 8.572 -11.890 1.00 87.06 130 ALA A CA 1
ATOM 1000 C C . ALA A 1 130 ? -5.470 8.501 -12.950 1.00 87.06 130 ALA A C 1
ATOM 1002 O O . ALA A 1 130 ? -5.459 9.296 -13.889 1.00 87.06 130 ALA A O 1
ATOM 1003 N N . VAL A 1 131 ? -4.538 7.562 -12.788 1.00 87.75 131 VAL A N 1
ATOM 1004 C CA . VAL A 1 131 ? -3.490 7.287 -13.775 1.00 87.75 131 VAL A CA 1
ATOM 1005 C C . VAL A 1 131 ? -4.110 6.717 -15.052 1.00 87.75 131 VAL A C 1
ATOM 1007 O O . VAL A 1 131 ? -3.737 7.140 -16.144 1.00 87.75 131 VAL A O 1
ATOM 1010 N N . ALA A 1 132 ? -5.082 5.810 -14.922 1.00 85.00 132 ALA A N 1
ATOM 1011 C CA . ALA A 1 132 ? -5.798 5.214 -16.047 1.00 85.00 132 ALA A CA 1
ATOM 1012 C C . ALA A 1 132 ? -6.744 6.203 -16.748 1.00 85.00 132 ALA A C 1
ATOM 1014 O O . ALA A 1 132 ? -6.934 6.115 -17.959 1.00 85.00 132 ALA A O 1
ATOM 1015 N N . SER A 1 133 ? -7.302 7.172 -16.011 1.00 80.88 133 SER A N 1
ATOM 1016 C CA . SER A 1 133 ? -8.214 8.198 -16.540 1.00 80.88 133 SER A CA 1
ATOM 1017 C C . SER A 1 133 ? -7.706 9.629 -16.300 1.00 80.88 133 SER A C 1
ATOM 1019 O O . SER A 1 133 ? -8.292 10.369 -15.503 1.00 80.88 133 SER A O 1
ATOM 1021 N N . PRO A 1 134 ? -6.674 10.097 -17.035 1.00 63.44 134 PRO A N 1
ATOM 1022 C CA . PRO A 1 134 ? -6.134 11.452 -16.873 1.00 63.44 134 PRO A CA 1
ATOM 1023 C C . PRO A 1 134 ? -7.131 12.577 -17.212 1.00 63.44 134 PRO A C 1
ATOM 1025 O O . PRO A 1 134 ? -6.866 13.739 -16.909 1.00 63.44 134 PRO A O 1
ATOM 1028 N N . ALA A 1 135 ? -8.247 12.247 -17.875 1.00 54.38 135 ALA A N 1
ATOM 1029 C CA . ALA A 1 135 ? -9.182 13.186 -18.495 1.00 54.38 135 ALA A CA 1
ATOM 1030 C C . ALA A 1 135 ? -10.523 13.378 -17.750 1.00 54.38 135 ALA A C 1
ATOM 1032 O O . ALA A 1 135 ? -11.402 14.052 -18.271 1.00 54.38 135 ALA A O 1
ATOM 1033 N N . ALA A 1 136 ? -10.704 12.844 -16.537 1.00 40.56 136 ALA A N 1
ATOM 1034 C CA . ALA A 1 136 ? -11.967 12.971 -15.787 1.00 40.56 136 ALA A CA 1
ATOM 1035 C C . ALA A 1 136 ? -12.015 14.169 -14.804 1.00 40.56 136 ALA A C 1
ATOM 1037 O O . ALA A 1 136 ? -12.719 14.132 -13.796 1.00 40.56 136 ALA A O 1
ATOM 1038 N N . GLY A 1 137 ? -11.252 15.234 -15.069 1.00 44.25 137 GLY A N 1
ATOM 1039 C CA . GLY A 1 137 ? -11.469 16.557 -14.467 1.00 44.25 137 GLY A CA 1
ATOM 1040 C C . GLY A 1 137 ? -12.226 17.449 -15.458 1.00 44.25 137 GLY A C 1
ATOM 1041 O O . GLY A 1 137 ? -12.089 17.216 -16.657 1.00 44.25 137 GLY A O 1
ATOM 1042 N N . PRO A 1 138 ? -13.017 18.448 -15.020 1.00 35.50 138 PRO A N 1
ATOM 1043 C CA . PRO A 1 138 ? -13.809 19.265 -15.934 1.00 35.50 138 PRO A CA 1
ATOM 1044 C C . PRO A 1 138 ? -12.900 19.936 -16.969 1.00 35.50 138 PRO A C 1
ATOM 1046 O O . PRO A 1 138 ? -12.099 20.823 -16.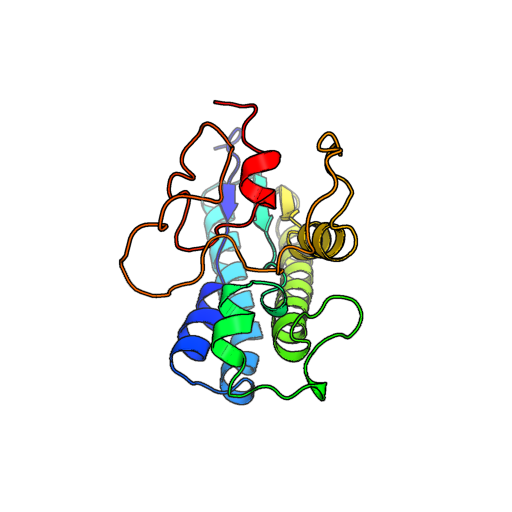670 1.00 35.50 138 PRO A O 1
ATOM 1049 N N . THR A 1 139 ? -13.010 19.460 -18.204 1.00 39.06 139 THR A N 1
ATOM 1050 C CA . THR A 1 139 ? -12.364 20.008 -19.387 1.00 39.06 139 THR A CA 1
ATOM 1051 C C . THR A 1 139 ? -13.080 21.289 -19.785 1.00 39.06 139 THR A C 1
ATOM 1053 O O . THR A 1 139 ? -14.025 21.267 -20.566 1.00 39.06 139 THR A O 1
ATOM 1056 N N . THR A 1 140 ? -12.609 22.424 -19.280 1.00 33.72 140 THR A N 1
ATOM 1057 C CA . THR A 1 140 ? -12.854 23.729 -19.907 1.00 33.72 140 THR A CA 1
ATOM 1058 C C . THR A 1 140 ? -11.522 24.432 -20.110 1.00 33.72 140 THR A C 1
ATOM 1060 O O . THR A 1 140 ? -11.148 25.342 -19.378 1.00 33.72 140 THR A O 1
ATOM 1063 N N . ALA A 1 141 ? -10.778 23.966 -21.107 1.00 30.84 141 ALA A N 1
ATOM 1064 C CA . ALA A 1 141 ? -9.729 24.746 -21.747 1.00 30.84 141 ALA A CA 1
ATOM 1065 C C . ALA A 1 141 ? -9.661 24.333 -23.219 1.00 30.84 141 ALA A C 1
ATOM 1067 O O . ALA A 1 141 ? -8.737 23.658 -23.667 1.00 30.84 141 ALA A O 1
ATOM 1068 N N . THR A 1 142 ? -10.692 24.709 -23.970 1.00 33.56 142 THR A N 1
ATOM 1069 C CA . THR A 1 142 ? -10.642 24.734 -25.428 1.00 33.56 142 THR A CA 1
ATOM 1070 C C . THR A 1 142 ? -9.722 25.887 -25.824 1.00 33.56 142 THR A C 1
ATOM 1072 O O . THR A 1 142 ? -10.122 27.045 -25.769 1.00 33.56 142 THR A O 1
ATOM 1075 N N . SER A 1 143 ? -8.472 25.598 -26.182 1.00 28.02 143 SER A N 1
ATOM 107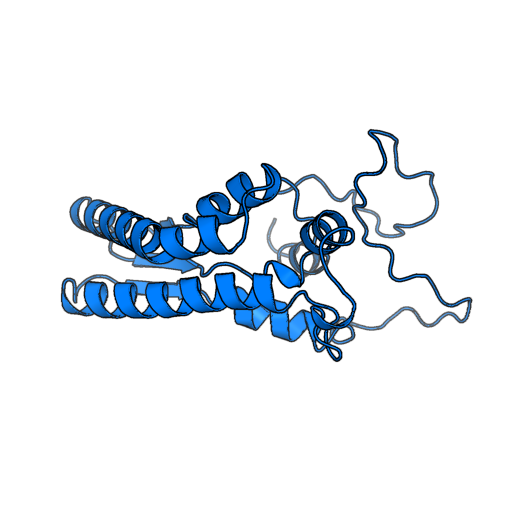6 C CA . SER A 1 143 ? -7.719 26.467 -27.090 1.00 28.02 143 SER A CA 1
ATOM 1077 C C . SER A 1 143 ? -6.627 25.670 -27.814 1.00 28.02 143 SER A C 1
ATOM 1079 O O . SER A 1 143 ? -5.860 24.957 -27.158 1.00 28.02 143 SER A O 1
ATOM 1081 N N . PRO A 1 144 ? -6.561 25.742 -29.155 1.00 37.12 144 PRO A N 1
ATOM 1082 C CA . PRO A 1 144 ? -5.677 24.922 -29.960 1.00 37.12 144 PRO A CA 1
ATOM 1083 C C . PRO A 1 144 ? -4.301 25.582 -30.037 1.00 37.12 144 PRO A C 1
ATOM 1085 O O . PRO A 1 144 ? -4.084 26.512 -30.803 1.00 37.12 144 PRO A O 1
ATOM 1088 N N . SER A 1 145 ? -3.335 25.105 -29.260 1.00 30.44 145 SER A N 1
ATOM 1089 C CA . SER A 1 145 ? -1.933 25.228 -29.660 1.00 30.44 145 SER A CA 1
ATOM 1090 C C . SER A 1 145 ? -1.061 24.240 -28.901 1.00 30.44 145 SER A C 1
ATOM 1092 O O . SER A 1 145 ? -1.047 24.197 -27.674 1.00 30.44 145 SER A O 1
ATOM 1094 N N . 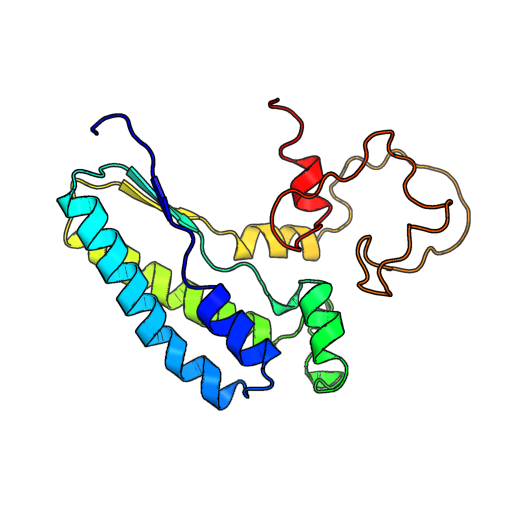THR A 1 146 ? -0.351 23.461 -29.715 1.00 30.86 146 THR A N 1
ATOM 1095 C CA . THR A 1 146 ? 0.904 22.762 -29.441 1.00 30.86 146 THR A CA 1
ATOM 1096 C C . THR A 1 146 ? 0.904 21.746 -28.299 1.00 30.86 146 THR A C 1
ATOM 1098 O O . THR A 1 146 ? 0.768 22.052 -27.117 1.00 30.86 146 THR A O 1
ATOM 1101 N N . ALA A 1 147 ? 1.131 20.493 -28.701 1.00 37.34 147 ALA A N 1
ATOM 1102 C CA . ALA A 1 147 ? 1.454 19.352 -27.860 1.00 37.34 147 ALA A CA 1
ATOM 1103 C C . ALA A 1 147 ? 2.397 19.751 -26.710 1.00 37.34 147 ALA A C 1
ATOM 1105 O O . ALA A 1 147 ? 3.608 19.871 -26.887 1.00 37.34 147 ALA A O 1
ATOM 1106 N N . ARG A 1 148 ? 1.836 19.988 -25.518 1.00 33.97 148 ARG A N 1
ATOM 1107 C CA . ARG A 1 148 ? 2.630 20.258 -24.322 1.00 33.97 148 ARG A CA 1
ATOM 1108 C C . ARG A 1 148 ? 3.086 18.938 -23.739 1.00 33.97 148 ARG A C 1
ATOM 1110 O O . ARG A 1 148 ? 2.285 18.128 -23.277 1.00 33.97 148 ARG A O 1
ATOM 1117 N N . SER A 1 149 ? 4.400 18.768 -23.777 1.00 34.03 149 SER A N 1
ATOM 1118 C CA . SER A 1 149 ? 5.182 17.760 -23.082 1.00 34.03 149 SER A CA 1
ATOM 1119 C C . SER A 1 149 ? 4.579 17.410 -21.721 1.00 34.03 149 SER A C 1
ATOM 1121 O O . SER A 1 149 ? 4.269 18.296 -20.921 1.00 34.03 149 SER A O 1
ATOM 1123 N N . ARG A 1 150 ? 4.461 16.104 -21.447 1.00 40.25 150 ARG A N 1
ATOM 1124 C CA . ARG A 1 150 ? 4.090 15.510 -20.152 1.00 40.25 150 ARG A CA 1
ATOM 1125 C C . ARG A 1 150 ? 5.170 15.775 -19.084 1.00 40.25 150 ARG A C 1
ATOM 1127 O O . ARG A 1 150 ? 5.748 14.844 -18.535 1.00 40.25 150 ARG A O 1
ATOM 1134 N N . ALA A 1 151 ? 5.501 17.036 -18.816 1.00 36.53 151 ALA A N 1
ATOM 1135 C CA . ALA A 1 151 ? 6.452 17.404 -17.777 1.00 36.53 151 ALA A CA 1
ATOM 1136 C C . ALA A 1 151 ? 5.726 17.492 -16.419 1.00 36.53 151 ALA A C 1
ATOM 1138 O O . ALA A 1 151 ? 4.711 18.189 -16.313 1.00 36.53 151 ALA A O 1
ATOM 1139 N N . PRO A 1 152 ? 6.202 16.798 -15.370 1.00 37.81 152 PRO A N 1
ATOM 1140 C CA . PRO A 1 152 ? 5.623 16.914 -14.039 1.00 37.81 152 PRO A CA 1
ATOM 1141 C C . PRO A 1 152 ? 5.828 18.327 -13.478 1.00 37.81 152 PRO A C 1
ATOM 1143 O O . PRO A 1 152 ? 6.892 18.920 -13.629 1.00 37.81 152 PRO A O 1
ATOM 1146 N N . CYS A 1 153 ? 4.820 18.846 -12.768 1.00 41.91 153 CYS A N 1
ATOM 1147 C CA . CYS A 1 153 ? 4.839 20.177 -12.141 1.00 41.91 153 CYS A CA 1
ATOM 1148 C C . CYS A 1 153 ? 5.932 20.359 -11.069 1.00 41.91 153 CYS A C 1
ATOM 1150 O O . CYS A 1 153 ? 6.142 21.470 -10.598 1.00 41.91 153 CYS A O 1
ATOM 1152 N N . CYS A 1 154 ? 6.622 19.289 -10.671 1.00 39.25 154 CYS A N 1
ATOM 1153 C CA . CYS A 1 154 ? 7.739 19.315 -9.733 1.00 39.25 154 CYS A CA 1
ATOM 1154 C C . CYS A 1 154 ? 8.840 18.372 -10.227 1.00 39.25 154 CYS A C 1
ATOM 1156 O O . CYS A 1 154 ? 8.930 17.224 -9.795 1.00 39.25 154 CYS A O 1
ATOM 1158 N N . ALA A 1 155 ? 9.668 18.848 -11.155 1.00 33.66 155 ALA A N 1
ATOM 1159 C CA . ALA A 1 155 ? 10.959 18.228 -11.430 1.00 33.66 155 ALA A CA 1
ATOM 1160 C C . ALA A 1 155 ? 12.011 18.820 -10.469 1.00 33.66 155 ALA A C 1
ATOM 1162 O O . ALA A 1 155 ? 12.038 20.039 -10.287 1.00 33.66 155 ALA A O 1
ATOM 1163 N N . PRO A 1 156 ? 12.890 18.009 -9.851 1.00 37.34 156 PRO A N 1
ATOM 1164 C CA . PRO A 1 156 ? 13.923 18.488 -8.943 1.00 37.34 156 PRO A CA 1
ATOM 1165 C C . PRO A 1 156 ? 15.144 18.949 -9.749 1.00 37.34 156 PRO A C 1
ATOM 1167 O O . PRO A 1 156 ? 16.248 18.443 -9.578 1.00 37.34 156 PRO A O 1
ATOM 1170 N N . THR A 1 157 ? 14.968 19.875 -10.684 1.00 35.25 157 THR A N 1
ATOM 1171 C CA . THR A 1 157 ? 16.102 20.496 -11.374 1.00 35.25 157 THR A CA 1
ATOM 1172 C C . THR A 1 157 ? 16.424 21.807 -10.688 1.00 35.25 157 THR A C 1
ATOM 1174 O O . THR A 1 157 ? 15.924 22.856 -11.075 1.00 35.25 157 THR A O 1
ATOM 1177 N N . ARG A 1 158 ? 17.295 21.693 -9.675 1.00 30.55 158 ARG A N 1
ATOM 1178 C CA . ARG A 1 158 ? 17.901 22.780 -8.892 1.00 30.55 158 ARG A CA 1
ATOM 1179 C C . ARG A 1 158 ? 16.902 23.630 -8.103 1.00 30.55 158 ARG A C 1
ATOM 1181 O O . ARG A 1 158 ? 15.721 23.730 -8.404 1.00 30.55 158 ARG A O 1
ATOM 1188 N N . LEU A 1 159 ? 17.414 24.241 -7.041 1.00 33.19 159 LEU A N 1
ATOM 1189 C CA . LEU A 1 159 ? 16.743 25.233 -6.205 1.00 33.19 159 LEU A CA 1
ATOM 1190 C C . LEU A 1 159 ? 16.530 26.555 -6.980 1.00 33.19 159 LEU A C 1
ATOM 1192 O O . LEU A 1 159 ? 16.883 27.631 -6.517 1.00 33.19 159 LEU A O 1
ATOM 1196 N N . SER A 1 160 ? 16.011 26.467 -8.198 1.00 29.23 160 SER A N 1
ATOM 1197 C CA . SER A 1 160 ? 15.766 27.583 -9.098 1.00 29.23 160 SER A CA 1
ATOM 1198 C C . SER A 1 160 ? 14.281 27.577 -9.412 1.00 29.23 160 SER A C 1
ATOM 1200 O O . SER A 1 160 ? 13.766 26.659 -10.046 1.00 29.23 160 SER A O 1
ATOM 1202 N N . THR A 1 161 ? 13.613 28.576 -8.840 1.00 28.78 161 THR A N 1
ATOM 1203 C CA . THR A 1 161 ? 12.387 29.216 -9.320 1.00 28.78 161 THR A CA 1
ATOM 1204 C C . THR A 1 161 ? 11.892 28.698 -10.667 1.00 28.78 161 THR A C 1
ATOM 1206 O O . THR A 1 161 ? 12.632 28.718 -11.649 1.00 28.78 161 THR A O 1
ATOM 1209 N N . CYS A 1 162 ? 10.614 28.302 -10.728 1.00 30.14 162 CYS A N 1
ATOM 1210 C CA . CYS A 1 162 ? 9.896 28.153 -11.991 1.00 30.14 162 CYS A CA 1
ATOM 1211 C C . CYS A 1 162 ? 10.218 29.374 -12.871 1.00 30.14 162 CYS A C 1
ATOM 1213 O O . CYS A 1 162 ? 9.809 30.479 -12.496 1.00 30.14 162 CYS A O 1
ATOM 1215 N N . PRO A 1 163 ? 10.941 29.229 -13.998 1.00 28.17 163 PRO A N 1
ATOM 1216 C CA . PRO A 1 163 ? 11.065 30.318 -14.947 1.00 28.17 163 PRO A CA 1
ATOM 1217 C C . PRO A 1 163 ? 9.644 30.566 -15.437 1.00 28.17 163 PRO A C 1
ATOM 1219 O O . PRO A 1 163 ? 8.965 29.641 -15.892 1.00 28.17 163 PRO A O 1
ATOM 1222 N N . GLY A 1 164 ? 9.144 31.770 -15.181 1.00 36.19 164 GLY A N 1
ATOM 1223 C CA . GLY A 1 164 ? 7.751 32.116 -15.398 1.00 36.19 164 GLY A CA 1
ATOM 1224 C C . GLY A 1 164 ? 7.333 31.815 -16.828 1.00 36.19 164 GLY A C 1
ATOM 1225 O O . GLY A 1 164 ? 7.792 32.486 -17.733 1.00 36.19 164 GLY A O 1
ATOM 1226 N N . THR A 1 165 ? 6.487 30.797 -16.991 1.00 33.53 165 THR A N 1
ATOM 1227 C CA . THR A 1 165 ? 5.402 30.661 -17.979 1.00 33.53 165 THR A CA 1
ATOM 1228 C C . THR A 1 165 ? 4.903 29.216 -17.924 1.00 33.53 165 THR A C 1
ATOM 1230 O O . THR A 1 165 ? 5.302 28.379 -18.730 1.00 33.53 165 THR A O 1
ATOM 1233 N N . GLY A 1 166 ? 4.055 28.872 -16.945 1.00 36.31 166 GLY A N 1
ATOM 1234 C CA . GLY A 1 166 ? 3.514 27.507 -16.913 1.00 36.31 166 GLY A CA 1
ATOM 1235 C C . GLY A 1 166 ? 2.807 27.013 -15.656 1.00 36.31 166 GLY A C 1
ATOM 1236 O O . GLY A 1 166 ? 2.946 25.838 -15.349 1.00 36.31 166 GLY A O 1
ATOM 1237 N N . CYS A 1 167 ? 2.046 27.850 -14.949 1.00 30.61 167 CYS A N 1
ATOM 1238 C CA . CYS A 1 167 ? 0.962 27.435 -14.044 1.00 30.61 167 CYS A CA 1
ATOM 1239 C C . CYS A 1 167 ? -0.033 28.603 -13.957 1.00 30.61 167 CYS A C 1
ATOM 1241 O O . CYS A 1 167 ? 0.105 29.469 -13.106 1.00 30.61 167 CYS A O 1
ATOM 1243 N N . THR A 1 168 ? -1.013 28.680 -14.859 1.00 31.73 168 THR A N 1
ATOM 1244 C CA . THR A 1 168 ? -2.043 29.742 -14.854 1.00 31.73 168 THR A CA 1
ATOM 1245 C C . THR A 1 168 ? -3.187 29.437 -13.880 1.00 31.73 168 THR A C 1
ATOM 1247 O O . THR A 1 168 ? -4.352 29.629 -14.209 1.00 31.73 168 THR A O 1
ATOM 1250 N N . SER A 1 169 ? -2.871 28.951 -12.676 1.00 34.56 169 SER A N 1
ATOM 1251 C CA . SER A 1 169 ? -3.830 28.925 -11.567 1.00 34.56 169 SER A CA 1
ATOM 1252 C C . SER A 1 169 ? -3.410 29.979 -10.541 1.00 34.56 169 SER A C 1
ATOM 1254 O O . SER A 1 169 ? -2.233 30.003 -10.175 1.00 34.56 169 SER A O 1
ATOM 1256 N N . PRO A 1 170 ? -4.319 30.847 -10.059 1.00 27.67 170 PRO A N 1
ATOM 1257 C CA . PRO A 1 170 ? -3.982 32.008 -9.232 1.00 27.67 170 PRO A CA 1
ATOM 1258 C C . PRO A 1 170 ? -3.593 31.655 -7.786 1.00 27.67 170 PRO A C 1
ATOM 1260 O O . PRO A 1 170 ? -3.617 32.519 -6.914 1.00 27.67 170 PRO A O 1
ATOM 1263 N N . ARG A 1 171 ? -3.239 30.398 -7.490 1.00 30.89 171 ARG A N 1
ATOM 1264 C CA . ARG A 1 171 ? -2.808 29.978 -6.154 1.00 30.89 171 ARG A CA 1
ATOM 1265 C C . ARG A 1 171 ? -1.467 29.245 -6.230 1.00 30.89 171 ARG A C 1
ATOM 1267 O O . ARG A 1 171 ? -1.374 28.251 -6.954 1.00 30.89 171 ARG A O 1
ATOM 1274 N N . PRO A 1 172 ? -0.428 29.707 -5.506 1.00 31.05 172 PRO A N 1
ATOM 1275 C CA . PRO A 1 172 ? 0.829 28.979 -5.424 1.00 31.05 172 PRO A CA 1
ATOM 1276 C C . PRO A 1 172 ? 0.553 27.581 -4.864 1.00 31.05 172 PRO A C 1
ATOM 1278 O O . PRO A 1 172 ? -0.195 27.440 -3.898 1.00 31.05 172 PRO A O 1
ATOM 1281 N N . CYS A 1 173 ? 1.146 26.548 -5.470 1.00 35.78 173 CYS A N 1
ATOM 1282 C CA . CYS A 1 173 ? 1.222 25.222 -4.859 1.00 35.78 173 CYS A CA 1
ATOM 1283 C C . CYS A 1 173 ? 2.068 25.360 -3.589 1.00 35.78 173 CYS A C 1
ATOM 1285 O O . CYS A 1 173 ? 3.293 25.240 -3.626 1.00 35.78 173 CYS A O 1
ATOM 1287 N N . THR A 1 174 ? 1.435 25.707 -2.471 1.00 27.56 174 THR A N 1
ATOM 1288 C CA . THR A 1 174 ? 2.081 25.687 -1.167 1.00 27.56 174 THR A CA 1
ATOM 1289 C C . THR A 1 174 ? 2.471 24.244 -0.871 1.00 27.56 174 THR A C 1
ATOM 1291 O O . THR A 1 174 ? 1.730 23.305 -1.163 1.00 27.56 174 THR A O 1
ATOM 1294 N N . ARG A 1 175 ? 3.696 24.055 -0.367 1.00 31.56 175 ARG A N 1
ATOM 1295 C CA . ARG A 1 175 ? 4.232 22.748 0.026 1.00 31.56 175 ARG A CA 1
ATOM 1296 C C . ARG A 1 175 ? 3.336 22.141 1.106 1.00 31.56 175 ARG A C 1
ATOM 1298 O O . ARG A 1 175 ? 3.553 22.382 2.286 1.00 31.56 175 ARG A O 1
ATOM 1305 N N . SER A 1 176 ? 2.353 21.343 0.720 1.00 28.78 176 SER A N 1
ATOM 1306 C CA . SER A 1 176 ? 1.702 20.420 1.638 1.00 28.78 176 SER A CA 1
ATOM 1307 C C . SER A 1 176 ? 2.397 19.067 1.512 1.00 28.78 176 SER A C 1
ATOM 1309 O O . SER A 1 176 ? 2.282 18.419 0.472 1.00 28.78 176 SER A O 1
ATOM 1311 N N . TRP A 1 177 ? 3.091 18.675 2.586 1.00 27.58 177 TRP A N 1
ATOM 1312 C CA . TRP A 1 177 ? 3.742 17.374 2.804 1.00 27.58 177 TRP A CA 1
ATOM 1313 C C . TRP A 1 177 ? 4.980 17.079 1.934 1.00 27.58 177 TRP A C 1
ATOM 1315 O O . TRP A 1 177 ? 5.104 17.600 0.824 1.00 27.58 177 TRP A O 1
ATOM 1325 N N . PRO A 1 178 ? 5.983 16.331 2.444 1.00 37.19 178 PRO A N 1
ATOM 1326 C CA . PRO A 1 178 ? 7.315 16.331 1.856 1.00 37.19 178 PRO A CA 1
ATOM 1327 C C . PRO A 1 178 ? 7.322 15.606 0.504 1.00 37.19 178 PRO A C 1
ATOM 1329 O O . PRO A 1 178 ? 7.455 14.393 0.418 1.00 37.19 178 PRO A O 1
ATOM 1332 N N . GLY A 1 179 ? 7.235 16.386 -0.576 1.00 35.41 179 GLY A N 1
ATOM 1333 C CA . GLY A 1 179 ? 7.692 15.994 -1.910 1.00 35.41 179 GLY A CA 1
ATOM 1334 C C . GLY A 1 179 ? 6.653 15.424 -2.877 1.00 35.41 179 GLY A C 1
ATOM 1335 O O . GLY A 1 179 ? 7.024 15.121 -4.011 1.00 35.41 179 GLY A O 1
ATOM 1336 N N . THR A 1 180 ? 5.376 15.323 -2.506 1.00 37.84 180 THR A N 1
ATOM 1337 C CA . THR A 1 180 ? 4.330 14.760 -3.381 1.00 37.84 180 THR A CA 1
ATOM 1338 C C . THR A 1 180 ? 3.438 15.860 -3.952 1.00 37.84 180 THR A C 1
ATOM 1340 O O . THR A 1 180 ? 2.334 16.108 -3.480 1.00 37.84 180 THR A O 1
ATOM 1343 N N . CYS A 1 181 ? 3.893 16.542 -5.005 1.00 34.78 181 CYS A N 1
ATOM 1344 C CA . CYS A 1 181 ? 3.025 17.456 -5.749 1.00 34.78 181 CYS A CA 1
ATOM 1345 C C . CYS A 1 181 ? 2.248 16.673 -6.820 1.00 34.78 181 CYS A C 1
ATOM 1347 O O . CYS A 1 181 ? 2.603 16.663 -7.998 1.00 34.78 181 CYS A O 1
ATOM 1349 N N . SER A 1 182 ? 1.200 15.964 -6.402 1.00 35.44 182 SER A N 1
ATOM 1350 C CA . SER A 1 182 ? 0.235 15.363 -7.327 1.00 35.44 182 SER A CA 1
ATOM 1351 C C . SER A 1 182 ? -0.906 16.355 -7.561 1.00 35.44 182 SER A C 1
ATOM 1353 O O . SER A 1 182 ? -1.555 16.774 -6.603 1.00 35.44 182 SER A O 1
ATOM 1355 N N . ARG A 1 183 ? -1.226 16.689 -8.825 1.00 34.47 183 ARG A N 1
ATOM 1356 C CA . ARG A 1 183 ? -2.422 17.503 -9.176 1.00 34.47 183 ARG A CA 1
ATOM 1357 C C . ARG A 1 183 ? -3.715 16.944 -8.562 1.00 34.47 183 ARG A C 1
ATOM 1359 O O . ARG A 1 183 ? -4.656 17.688 -8.288 1.00 34.47 183 ARG A O 1
ATOM 1366 N N . MET A 1 184 ? -3.735 15.638 -8.309 1.00 33.03 184 MET A N 1
ATOM 1367 C CA . MET A 1 184 ? -4.839 14.933 -7.670 1.00 33.03 184 MET A CA 1
ATOM 1368 C C . MET A 1 184 ? -5.071 15.345 -6.205 1.00 33.03 184 MET A C 1
ATOM 1370 O O . MET A 1 184 ? -6.213 15.371 -5.756 1.00 33.03 184 MET A O 1
ATOM 1374 N N . PHE A 1 185 ? -4.017 15.725 -5.473 1.00 28.62 185 PHE A N 1
ATOM 1375 C CA . PHE A 1 185 ? -4.136 16.157 -4.075 1.00 28.62 185 PHE A CA 1
ATOM 1376 C C . PHE A 1 185 ? -4.719 17.579 -3.976 1.00 28.62 185 PHE A C 1
ATOM 1378 O O . PHE A 1 185 ? -5.574 17.843 -3.137 1.00 28.62 185 PHE A O 1
ATOM 1385 N N . CYS A 1 186 ? -4.338 18.472 -4.899 1.00 31.25 186 CYS A N 1
ATOM 1386 C CA . CYS A 1 186 ? -4.822 19.861 -4.938 1.00 31.25 186 CYS A CA 1
ATOM 1387 C C . CYS A 1 186 ? -6.291 20.014 -5.367 1.00 31.25 186 CYS A C 1
ATOM 1389 O O . CYS A 1 186 ? -6.937 20.981 -4.974 1.00 31.25 186 CYS A O 1
ATOM 1391 N N . SER A 1 187 ? -6.827 19.110 -6.190 1.00 33.62 187 SER A N 1
ATOM 1392 C CA . SER A 1 187 ? -8.178 19.267 -6.759 1.00 33.62 187 SER A CA 1
ATOM 1393 C C . SER A 1 187 ? -9.297 18.742 -5.857 1.00 33.62 187 SER A C 1
ATOM 1395 O O . SER A 1 187 ? -10.407 19.259 -5.922 1.00 33.62 187 SER A O 1
ATOM 1397 N N . ARG A 1 188 ? -9.030 17.745 -5.000 1.00 28.69 188 ARG A N 1
ATOM 1398 C CA . ARG A 1 188 ? -10.079 17.075 -4.205 1.00 28.69 188 ARG A CA 1
ATOM 1399 C C . ARG A 1 188 ? -10.215 17.576 -2.762 1.00 28.69 188 ARG A C 1
ATOM 1401 O O . ARG A 1 188 ? -11.242 17.321 -2.143 1.00 28.69 188 ARG A O 1
ATOM 1408 N N . TRP A 1 189 ? -9.217 18.297 -2.245 1.00 25.56 189 TRP A N 1
ATOM 1409 C CA . TRP A 1 189 ? -9.160 18.768 -0.849 1.00 25.56 189 TRP A CA 1
ATOM 1410 C C . TRP A 1 189 ? -9.214 20.298 -0.691 1.00 25.56 189 TRP A C 1
ATOM 1412 O O . TRP A 1 189 ? -9.145 20.801 0.423 1.00 25.56 189 TRP A O 1
ATOM 1422 N N . SER A 1 190 ? -9.384 21.056 -1.778 1.00 28.70 190 SER A N 1
ATOM 1423 C CA . SER A 1 190 ? -9.410 22.529 -1.755 1.00 28.70 190 SER A CA 1
ATOM 1424 C C . SER A 1 190 ? -10.767 23.152 -1.390 1.00 28.70 190 SER A C 1
ATOM 1426 O O . SER A 1 190 ? -10.855 24.371 -1.277 1.00 28.70 190 SER A O 1
ATOM 1428 N N . HIS A 1 191 ? -11.816 22.348 -1.173 1.00 25.30 191 HIS A N 1
ATOM 1429 C CA . HIS A 1 191 ? -13.163 22.840 -0.841 1.00 25.30 191 HIS A CA 1
ATOM 1430 C C . HIS A 1 191 ? -13.497 22.857 0.660 1.00 25.30 191 HIS A C 1
ATOM 1432 O O . HIS A 1 191 ? -14.635 23.149 1.023 1.00 25.30 191 HIS A O 1
ATOM 1438 N N . ARG A 1 192 ? -12.540 22.554 1.545 1.00 22.27 192 ARG A N 1
ATOM 1439 C CA . ARG A 1 192 ? -12.706 22.715 3.000 1.00 22.27 192 ARG A CA 1
ATOM 1440 C C . ARG A 1 192 ? -11.441 23.300 3.627 1.00 22.27 192 ARG A C 1
ATOM 1442 O O . ARG A 1 192 ? -10.684 22.587 4.275 1.00 22.27 192 ARG A O 1
ATOM 1449 N N . CYS A 1 193 ? -11.223 24.588 3.395 1.00 25.88 193 CYS A N 1
ATOM 1450 C CA . CYS A 1 193 ? -10.533 25.510 4.296 1.00 25.88 193 CYS A CA 1
ATOM 1451 C C . CYS A 1 193 ? -11.304 26.827 4.250 1.00 25.88 193 CYS A C 1
ATOM 1453 O O . CYS A 1 193 ? -11.659 27.232 3.117 1.00 25.88 193 CYS A O 1
#

InterPro domains:
  IPR001087 GDSL lipase/esterase [PF00657] (4-126)
  IPR036514 SGNH hydrolase superfamily [G3DSA:3.40.50.1110] (1-183)

Radius of gyration: 19.36 Å; chains: 1; bounding box: 36×43×55 Å